Protein AF-A0A511KJ85-F1 (afdb_monomer_lite)

Organism: Rhodotorula toruloides (NCBI:txid5286)

Structure (mmCIF, N/CA/C/O backbone):
data_AF-A0A511KJ85-F1
#
_entry.id   AF-A0A511KJ85-F1
#
loop_
_atom_site.group_PDB
_atom_site.id
_atom_site.type_symbol
_atom_site.label_atom_id
_atom_site.label_alt_id
_atom_site.label_comp_id
_atom_site.label_asym_id
_atom_site.label_entity_id
_atom_site.label_seq_id
_atom_site.pdbx_PDB_ins_code
_atom_site.Cartn_x
_atom_site.Cartn_y
_atom_site.Cartn_z
_atom_site.occupancy
_atom_site.B_iso_or_equiv
_atom_site.auth_seq_id
_atom_site.auth_comp_id
_atom_site.auth_asym_id
_atom_site.auth_atom_id
_atom_site.pdbx_PDB_model_num
ATOM 1 N N . MET A 1 1 ? -7.908 -14.952 -10.596 1.00 89.38 1 MET A N 1
ATOM 2 C CA . MET A 1 1 ? -6.860 -15.068 -9.557 1.00 89.38 1 MET A CA 1
ATOM 3 C C . MET A 1 1 ? -7.484 -14.773 -8.193 1.00 89.38 1 MET A C 1
ATOM 5 O O . MET A 1 1 ? -8.346 -13.903 -8.107 1.00 89.38 1 MET A O 1
ATOM 9 N N . LEU A 1 2 ? -7.120 -15.524 -7.155 1.00 91.94 2 LEU A N 1
ATOM 10 C CA . LEU A 1 2 ? -7.634 -15.408 -5.786 1.00 91.94 2 LEU A CA 1
ATOM 11 C C . LEU A 1 2 ? -6.711 -14.554 -4.901 1.00 91.94 2 LEU A C 1
ATOM 13 O O . LEU A 1 2 ? -5.555 -14.308 -5.234 1.00 91.94 2 LEU A O 1
ATOM 17 N N . ALA A 1 3 ? -7.211 -14.110 -3.746 1.00 88.62 3 ALA A N 1
ATOM 18 C CA . ALA A 1 3 ? -6.396 -13.383 -2.773 1.00 88.62 3 ALA A CA 1
ATOM 19 C C . ALA A 1 3 ? -5.310 -14.296 -2.167 1.00 88.62 3 ALA A C 1
ATOM 21 O O . ALA A 1 3 ? -5.608 -15.386 -1.685 1.00 88.62 3 ALA A O 1
ATOM 22 N N . GLY A 1 4 ? -4.059 -13.828 -2.156 1.00 88.50 4 GLY A N 1
ATOM 23 C CA . GLY A 1 4 ? -2.873 -14.576 -1.720 1.00 88.50 4 GLY A CA 1
ATOM 24 C C . GLY A 1 4 ? -2.059 -15.209 -2.858 1.00 88.50 4 GLY A C 1
ATOM 25 O O . GLY A 1 4 ? -0.872 -15.499 -2.652 1.00 88.50 4 GLY A O 1
ATOM 26 N N . ASP A 1 5 ? -2.656 -15.363 -4.047 1.00 94.12 5 ASP A N 1
ATOM 27 C CA . ASP A 1 5 ? -2.011 -15.934 -5.236 1.00 94.12 5 ASP A CA 1
ATOM 28 C C . ASP A 1 5 ? -0.748 -15.161 -5.636 1.00 94.12 5 ASP A C 1
ATOM 30 O O . ASP A 1 5 ? -0.616 -13.951 -5.420 1.00 94.12 5 ASP A O 1
ATOM 34 N N . LEU A 1 6 ? 0.191 -15.875 -6.255 1.00 92.12 6 LEU A N 1
ATOM 35 C CA . LEU A 1 6 ? 1.432 -15.314 -6.771 1.00 92.12 6 LEU A CA 1
ATOM 36 C C . LEU A 1 6 ? 1.187 -14.644 -8.131 1.00 92.12 6 LEU A C 1
ATOM 38 O O . LEU A 1 6 ? 0.737 -15.293 -9.068 1.00 92.12 6 LEU A O 1
ATOM 42 N N . VAL A 1 7 ? 1.503 -13.351 -8.236 1.00 91.19 7 VAL A N 1
ATOM 43 C CA . VAL A 1 7 ? 1.330 -12.559 -9.469 1.00 91.19 7 VAL A CA 1
ATOM 44 C C . VAL A 1 7 ? 2.623 -12.490 -10.275 1.00 91.19 7 VAL A C 1
ATOM 46 O O . VAL A 1 7 ? 2.602 -12.571 -11.498 1.00 91.19 7 VAL A O 1
ATOM 49 N N . LEU A 1 8 ? 3.749 -12.270 -9.594 1.00 88.88 8 LEU A N 1
ATOM 50 C CA . LEU A 1 8 ? 5.073 -12.151 -10.200 1.00 88.88 8 LEU A CA 1
ATOM 51 C C . LEU A 1 8 ? 6.145 -12.464 -9.157 1.00 88.88 8 LEU A C 1
ATOM 53 O O . LEU A 1 8 ? 6.024 -12.070 -7.995 1.00 88.88 8 LEU A O 1
ATOM 57 N N . VAL A 1 9 ? 7.223 -13.094 -9.611 1.00 88.38 9 VAL A N 1
ATOM 58 C CA . VAL A 1 9 ? 8.531 -13.060 -8.955 1.00 88.38 9 VAL A CA 1
ATOM 59 C C . VAL A 1 9 ? 9.511 -12.498 -9.976 1.00 88.38 9 VAL A C 1
ATOM 61 O O . VAL A 1 9 ? 9.614 -13.029 -11.078 1.00 88.38 9 VAL A O 1
ATOM 64 N N . GLU A 1 10 ? 10.197 -11.414 -9.633 1.00 86.44 10 GLU A N 1
ATOM 65 C CA . GLU A 1 10 ? 11.160 -10.745 -10.507 1.00 86.44 10 GLU A CA 1
ATOM 66 C C . GLU A 1 10 ? 12.458 -10.489 -9.742 1.00 86.44 10 GLU A C 1
ATOM 68 O O . GLU A 1 10 ? 12.454 -9.842 -8.696 1.00 86.44 10 GLU A O 1
ATOM 73 N N . LYS A 1 11 ? 13.581 -10.982 -10.266 1.00 82.69 11 LYS A N 1
ATOM 74 C CA . LYS A 1 11 ? 14.914 -10.581 -9.805 1.00 82.69 11 LYS A CA 1
ATOM 75 C C . LYS A 1 11 ? 15.248 -9.224 -10.426 1.00 82.69 11 LYS A C 1
ATOM 77 O O . LYS A 1 11 ? 15.005 -9.028 -11.614 1.00 82.69 11 LYS A O 1
ATOM 82 N N . ALA A 1 12 ? 15.807 -8.311 -9.641 1.00 84.75 12 ALA A N 1
ATOM 83 C CA . ALA A 1 12 ? 16.245 -7.013 -10.133 1.00 84.75 12 ALA A CA 1
ATOM 84 C C . ALA A 1 12 ? 17.249 -7.151 -11.291 1.00 84.75 12 ALA A C 1
ATOM 86 O O . ALA A 1 12 ? 18.123 -8.023 -11.272 1.00 84.75 12 ALA A O 1
ATOM 87 N N . LEU A 1 13 ? 17.181 -6.234 -12.259 1.00 82.69 13 LEU A N 1
ATOM 88 C CA . LEU A 1 13 ? 18.215 -6.090 -13.287 1.00 82.69 13 LEU A CA 1
ATOM 89 C C . LEU A 1 13 ? 19.555 -5.696 -12.638 1.00 82.69 13 LEU A C 1
ATOM 91 O O . LEU A 1 13 ? 20.599 -6.288 -12.934 1.00 82.69 13 LEU A O 1
ATOM 95 N N . ALA A 1 14 ? 19.477 -4.742 -11.705 1.00 83.06 14 ALA A N 1
ATOM 96 C CA . ALA A 1 14 ? 20.552 -4.285 -10.833 1.00 83.06 14 ALA A CA 1
ATOM 97 C C . ALA A 1 14 ? 19.993 -3.786 -9.485 1.00 83.06 14 ALA A C 1
ATOM 99 O O . ALA A 1 14 ? 18.852 -3.320 -9.409 1.00 83.06 14 ALA A O 1
ATOM 100 N N . VAL A 1 15 ? 20.820 -3.847 -8.440 1.00 79.38 15 VAL A N 1
ATOM 101 C CA . VAL A 1 15 ? 20.584 -3.271 -7.104 1.00 79.38 15 VAL A CA 1
ATOM 102 C C . VAL A 1 15 ? 21.824 -2.505 -6.654 1.00 79.38 15 VAL A C 1
ATOM 104 O O . VAL A 1 15 ? 22.933 -2.860 -7.046 1.00 79.38 15 VAL A O 1
ATOM 107 N N . ALA A 1 16 ? 21.644 -1.501 -5.797 1.00 75.88 16 ALA A N 1
ATOM 108 C CA . ALA A 1 16 ? 22.735 -1.005 -4.961 1.00 75.88 16 ALA A CA 1
ATOM 109 C C . ALA A 1 16 ? 23.042 -2.019 -3.839 1.00 75.88 16 ALA A C 1
ATOM 111 O O . ALA A 1 16 ? 22.150 -2.728 -3.355 1.00 75.88 16 ALA A O 1
ATOM 112 N N . THR A 1 17 ? 24.300 -2.093 -3.419 1.00 65.88 17 THR A N 1
ATOM 113 C CA . THR A 1 17 ? 24.857 -3.139 -2.555 1.00 65.88 17 THR A CA 1
ATOM 114 C C . THR A 1 17 ? 25.676 -2.523 -1.422 1.00 65.88 17 THR A C 1
ATOM 116 O O . THR A 1 17 ? 26.900 -2.567 -1.478 1.00 65.88 17 THR A O 1
ATOM 119 N N . ASN A 1 18 ? 24.985 -2.004 -0.393 1.00 59.28 18 ASN A N 1
ATOM 120 C CA . ASN A 1 18 ? 25.531 -1.282 0.772 1.00 59.28 18 ASN A CA 1
ATOM 121 C C . ASN A 1 18 ? 27.045 -1.430 0.990 1.00 59.28 18 ASN A C 1
ATOM 123 O O . ASN A 1 18 ? 27.486 -2.290 1.762 1.00 59.28 18 ASN A O 1
ATOM 127 N N . LEU A 1 19 ? 27.819 -0.515 0.415 1.00 51.94 19 LEU A N 1
ATOM 128 C CA . LEU A 1 19 ? 29.066 -0.113 1.046 1.00 51.94 19 LEU A CA 1
ATOM 129 C C . LEU A 1 19 ? 28.751 0.678 2.337 1.00 51.94 19 LEU A C 1
ATOM 131 O O . LEU A 1 19 ? 27.614 1.130 2.535 1.00 51.94 19 LEU A O 1
ATOM 135 N N . PRO A 1 20 ? 29.720 0.841 3.257 1.00 53.47 20 PRO A N 1
ATOM 136 C CA . PRO A 1 20 ? 29.604 1.814 4.338 1.00 53.47 20 PRO A CA 1
ATOM 137 C C . PRO A 1 20 ? 29.310 3.209 3.769 1.00 53.47 20 PRO A C 1
ATOM 139 O O . PRO A 1 20 ? 29.857 3.585 2.730 1.00 53.47 20 PRO A O 1
ATOM 142 N N . ALA A 1 21 ? 28.458 3.979 4.453 1.00 51.62 21 ALA A N 1
ATOM 143 C CA . ALA A 1 21 ? 27.965 5.268 3.956 1.00 51.62 21 ALA A CA 1
ATOM 144 C C . ALA A 1 21 ? 29.085 6.295 3.676 1.00 51.62 21 ALA A C 1
ATOM 146 O O . ALA A 1 21 ? 28.915 7.207 2.873 1.00 51.62 21 ALA A O 1
ATOM 147 N N . ASP A 1 22 ? 30.249 6.108 4.298 1.00 51.09 22 ASP A N 1
ATOM 148 C CA . ASP A 1 22 ? 31.387 7.026 4.274 1.00 51.09 22 ASP A CA 1
ATOM 149 C C . ASP A 1 22 ? 32.246 6.948 2.988 1.00 51.09 22 ASP A C 1
ATOM 151 O O . ASP A 1 22 ? 33.284 7.607 2.909 1.00 51.09 22 ASP A O 1
ATOM 155 N N . CYS A 1 23 ? 31.877 6.124 1.992 1.00 50.97 23 CYS A N 1
ATOM 156 C CA . CYS A 1 23 ? 32.792 5.725 0.906 1.00 50.97 23 CYS A CA 1
ATOM 157 C C . CYS A 1 23 ? 32.375 6.041 -0.548 1.00 50.97 23 CYS A C 1
ATOM 159 O O . CYS A 1 23 ? 33.180 5.781 -1.442 1.00 50.97 23 CYS A O 1
ATOM 161 N N . ALA A 1 24 ? 31.187 6.594 -0.834 1.00 52.88 24 ALA A N 1
ATOM 162 C CA . ALA A 1 24 ? 30.782 6.888 -2.222 1.00 52.88 24 ALA A CA 1
ATOM 163 C C . ALA A 1 24 ? 29.900 8.146 -2.374 1.00 52.88 24 ALA A C 1
ATOM 165 O O . ALA A 1 24 ? 28.695 8.116 -2.132 1.00 52.88 24 ALA A O 1
ATOM 166 N N . LEU A 1 25 ? 30.490 9.243 -2.861 1.00 57.59 25 LEU A N 1
ATOM 167 C CA . LEU A 1 25 ? 29.757 10.439 -3.294 1.00 57.59 25 LEU A CA 1
ATOM 168 C C . LEU A 1 25 ? 29.320 10.291 -4.760 1.00 57.59 25 LEU A C 1
ATOM 170 O O . LEU A 1 25 ? 30.133 9.955 -5.620 1.00 57.59 25 LEU A O 1
ATOM 174 N N . ALA A 1 26 ? 28.046 10.563 -5.055 1.00 56.97 26 ALA A N 1
ATOM 175 C CA . ALA A 1 26 ? 27.518 10.598 -6.419 1.00 56.97 26 ALA A CA 1
ATOM 176 C C . ALA A 1 26 ? 27.427 12.049 -6.918 1.00 56.97 26 ALA A C 1
ATOM 178 O O . ALA A 1 26 ? 26.919 12.897 -6.191 1.00 56.97 26 ALA A O 1
ATOM 179 N N . TYR A 1 27 ? 27.830 12.339 -8.157 1.00 59.56 27 TYR A N 1
ATOM 180 C CA . TYR A 1 27 ? 27.654 13.665 -8.769 1.00 59.56 27 TYR A CA 1
ATOM 181 C C . TYR A 1 27 ? 26.438 13.668 -9.705 1.00 59.56 27 TYR A C 1
ATOM 183 O O . TYR A 1 27 ? 26.433 12.972 -10.719 1.00 59.56 27 TYR A O 1
ATOM 191 N N . ASP A 1 28 ? 25.408 14.455 -9.385 1.00 55.03 28 ASP A N 1
ATOM 192 C CA . ASP A 1 28 ? 24.247 14.661 -10.257 1.00 55.03 28 ASP A CA 1
ATOM 193 C C . ASP A 1 28 ? 24.499 15.859 -11.182 1.00 55.03 28 ASP A C 1
ATOM 195 O O . ASP A 1 28 ? 24.209 17.014 -10.859 1.00 55.03 28 ASP A O 1
ATOM 199 N N . LEU A 1 29 ? 25.064 15.567 -12.356 1.00 58.00 29 LEU A N 1
ATOM 200 C CA . LEU A 1 29 ? 25.421 16.560 -13.375 1.00 58.00 29 LEU A CA 1
ATOM 201 C C . LEU A 1 29 ? 24.202 17.279 -13.991 1.00 58.00 29 LEU A C 1
ATOM 203 O O . LEU A 1 29 ? 24.379 18.197 -14.787 1.00 58.00 29 LEU A O 1
ATOM 207 N N . THR A 1 30 ? 22.968 16.877 -13.655 1.00 48.34 30 THR A N 1
ATOM 208 C CA . THR A 1 30 ? 21.739 17.535 -14.138 1.00 48.34 30 THR A CA 1
ATOM 209 C C . THR A 1 30 ? 21.204 18.601 -13.180 1.00 48.34 30 THR A C 1
ATOM 211 O O . THR A 1 30 ? 20.378 19.427 -13.579 1.00 48.34 30 THR A O 1
ATOM 214 N N . SER A 1 31 ? 21.672 18.594 -11.928 1.00 52.53 31 SER A N 1
ATOM 215 C CA . SER A 1 31 ? 21.307 19.556 -10.883 1.00 52.53 31 SER A CA 1
ATOM 216 C C . SER A 1 31 ? 22.494 20.280 -10.246 1.00 52.53 31 SER A C 1
ATOM 218 O O . SER A 1 31 ? 22.255 21.191 -9.459 1.00 52.53 31 SER A O 1
ATOM 220 N N . ASP A 1 32 ? 23.730 19.905 -10.593 1.00 61.50 32 ASP A N 1
ATOM 221 C CA . ASP A 1 32 ? 24.983 20.402 -10.000 1.00 61.50 32 ASP A CA 1
ATOM 222 C C . ASP A 1 32 ? 25.043 20.178 -8.475 1.00 61.50 32 ASP A C 1
ATOM 224 O O . ASP A 1 32 ? 25.344 21.061 -7.672 1.00 61.50 32 ASP A O 1
ATOM 228 N N . THR A 1 33 ? 24.677 18.962 -8.053 1.00 61.50 33 THR A N 1
ATOM 229 C CA . THR A 1 33 ? 24.606 18.569 -6.636 1.00 61.50 33 THR A CA 1
ATOM 230 C C . THR A 1 33 ? 25.246 17.212 -6.389 1.00 61.50 33 THR A C 1
ATOM 232 O O . THR A 1 33 ? 25.153 16.317 -7.229 1.00 61.50 33 THR A O 1
ATOM 235 N N . MET A 1 34 ? 25.804 17.007 -5.193 1.00 57.81 34 MET A N 1
ATOM 236 C CA . MET A 1 34 ? 26.179 15.666 -4.741 1.00 57.81 34 MET A CA 1
ATOM 237 C C . MET A 1 34 ? 24.976 14.933 -4.137 1.00 57.81 34 MET A C 1
ATOM 239 O O . MET A 1 34 ? 24.196 15.524 -3.390 1.00 57.81 34 MET A O 1
ATOM 243 N N . ALA A 1 35 ? 24.840 13.647 -4.451 1.00 57.34 35 ALA A N 1
ATOM 244 C CA . ALA A 1 35 ? 23.791 12.766 -3.955 1.00 57.34 35 ALA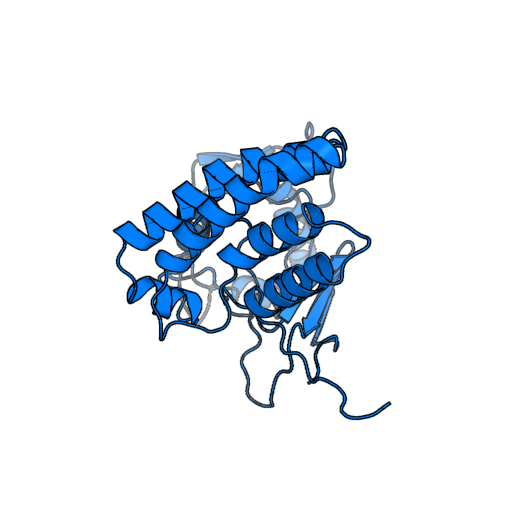 A CA 1
ATOM 245 C C . ALA A 1 35 ? 24.376 11.576 -3.176 1.00 57.34 35 ALA A C 1
ATOM 247 O O . ALA A 1 35 ? 25.513 11.154 -3.392 1.00 57.34 35 ALA A O 1
ATOM 248 N N . ASP A 1 36 ? 23.570 11.045 -2.260 1.00 51.91 36 ASP A N 1
ATOM 249 C CA . ASP A 1 36 ? 23.971 10.023 -1.294 1.00 51.91 36 ASP A CA 1
ATOM 250 C C . ASP A 1 36 ? 24.073 8.624 -1.939 1.00 51.91 36 ASP A C 1
ATOM 252 O O . ASP A 1 36 ? 23.087 8.124 -2.497 1.00 51.91 36 ASP A O 1
ATOM 256 N N . THR A 1 37 ? 25.278 8.037 -1.862 1.00 55.00 37 THR A N 1
ATOM 257 C CA . THR A 1 37 ? 25.677 6.623 -2.065 1.00 55.00 37 THR A CA 1
ATOM 258 C C . THR A 1 37 ? 24.790 5.791 -3.001 1.00 55.00 37 THR A C 1
ATOM 260 O O . THR A 1 37 ? 25.152 5.529 -4.151 1.00 55.00 37 THR A O 1
ATOM 263 N N . SER A 1 38 ? 23.608 5.414 -2.512 1.00 58.94 38 SER A N 1
ATOM 264 C CA . SER A 1 38 ? 22.529 4.651 -3.150 1.00 58.94 38 SER A CA 1
ATOM 265 C C . SER A 1 38 ? 22.288 4.888 -4.653 1.00 58.94 38 SER A C 1
ATOM 267 O O . SER A 1 38 ? 21.971 3.931 -5.361 1.00 58.94 38 SER A O 1
ATOM 269 N N . LYS A 1 39 ? 22.431 6.122 -5.171 1.00 63.69 39 LYS A N 1
ATOM 270 C CA . LYS A 1 39 ? 22.307 6.398 -6.619 1.00 63.69 39 LYS A CA 1
ATOM 271 C C . LYS A 1 39 ? 2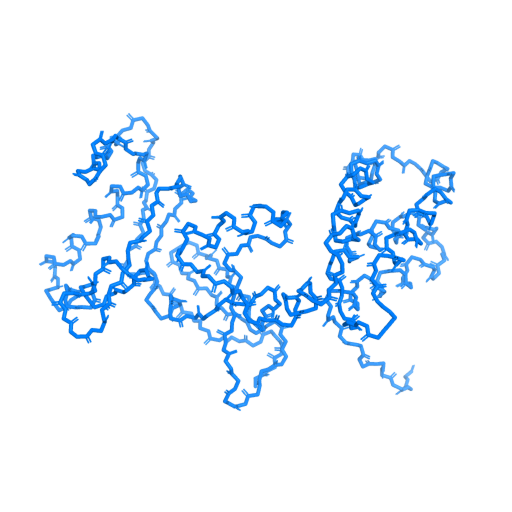3.478 5.822 -7.424 1.00 63.69 39 LYS A C 1
ATOM 273 O O . LYS A 1 39 ? 23.249 5.205 -8.462 1.00 63.69 39 LYS A O 1
ATOM 278 N N . SER A 1 40 ? 24.715 6.064 -6.977 1.00 66.50 40 SER A N 1
ATOM 279 C CA . SER A 1 40 ? 25.927 5.779 -7.760 1.00 66.50 40 SER A CA 1
ATOM 280 C C . SER A 1 40 ? 26.098 4.281 -7.978 1.00 66.50 40 SER A C 1
ATOM 282 O O . SER A 1 40 ? 26.243 3.844 -9.113 1.00 66.50 40 SER A O 1
ATOM 284 N N . GLU A 1 41 ? 25.956 3.485 -6.913 1.00 71.62 41 GLU A N 1
ATOM 285 C CA . GLU A 1 41 ? 26.071 2.023 -6.986 1.00 71.62 41 GLU A CA 1
ATOM 286 C C . GLU A 1 41 ? 25.092 1.413 -8.002 1.00 71.62 41 GLU A C 1
ATOM 288 O O . GLU A 1 41 ? 25.488 0.568 -8.804 1.00 71.62 41 GLU A O 1
ATOM 293 N N . LEU A 1 42 ? 23.831 1.870 -8.027 1.00 76.81 42 LEU A N 1
ATOM 294 C CA . LEU A 1 42 ? 22.839 1.376 -8.986 1.00 76.81 42 LEU A CA 1
ATOM 295 C C . LEU A 1 42 ? 23.184 1.781 -10.429 1.00 76.81 42 LEU A C 1
ATOM 297 O O . LEU A 1 42 ? 23.057 0.958 -11.333 1.00 76.81 42 LEU A O 1
ATOM 301 N N . ILE A 1 43 ? 23.644 3.017 -10.651 1.00 77.62 43 ILE A N 1
ATOM 302 C CA . ILE A 1 43 ? 24.086 3.487 -11.975 1.00 77.62 43 ILE A CA 1
ATOM 303 C C . ILE A 1 43 ? 25.307 2.684 -12.447 1.00 77.62 43 ILE A C 1
ATOM 305 O O . ILE A 1 43 ? 25.327 2.224 -13.586 1.00 77.62 43 ILE A O 1
ATOM 309 N N . THR A 1 44 ? 26.293 2.449 -11.576 1.00 77.12 44 THR A N 1
ATOM 310 C CA . THR A 1 44 ? 27.480 1.638 -11.880 1.00 77.12 44 THR A CA 1
ATOM 311 C C . THR A 1 44 ? 27.110 0.186 -12.177 1.00 77.12 44 THR A C 1
ATOM 313 O O . THR A 1 44 ? 27.587 -0.366 -13.165 1.00 77.12 44 THR A O 1
ATOM 316 N N . ALA A 1 45 ? 26.221 -0.427 -11.391 1.00 79.56 45 ALA A N 1
ATOM 317 C CA . ALA A 1 45 ? 25.758 -1.792 -11.629 1.00 79.56 45 ALA A CA 1
ATOM 318 C C . ALA A 1 45 ? 24.990 -1.930 -12.959 1.00 79.56 45 ALA A C 1
ATOM 320 O O . ALA A 1 45 ? 25.153 -2.928 -13.659 1.00 79.56 45 ALA A O 1
ATOM 321 N N . LEU A 1 46 ? 24.198 -0.922 -13.346 1.00 82.81 46 LEU A N 1
ATOM 322 C CA . LEU A 1 46 ? 23.553 -0.872 -14.664 1.00 82.81 46 LEU A CA 1
ATOM 323 C C . LEU A 1 46 ? 24.572 -0.666 -15.795 1.00 82.81 46 LEU A C 1
ATOM 325 O O . LEU A 1 46 ? 24.487 -1.352 -16.809 1.00 82.81 46 LEU A O 1
ATOM 329 N N . ALA A 1 47 ? 25.566 0.206 -15.613 1.00 80.81 47 ALA A N 1
ATOM 330 C CA . ALA A 1 47 ? 26.622 0.430 -16.599 1.00 80.81 47 ALA A CA 1
ATOM 331 C C . ALA A 1 47 ? 27.466 -0.834 -16.843 1.00 80.81 47 ALA A C 1
ATOM 333 O O . ALA A 1 47 ? 27.721 -1.175 -17.994 1.00 80.81 47 ALA A O 1
ATOM 334 N N . VAL A 1 48 ? 27.835 -1.572 -15.787 1.00 79.00 48 VAL A N 1
ATOM 335 C CA . VAL A 1 48 ? 28.506 -2.881 -15.908 1.00 79.00 48 VAL A CA 1
ATOM 336 C C . VAL A 1 48 ? 27.633 -3.861 -16.692 1.00 79.00 48 VAL A C 1
ATOM 338 O O . VAL A 1 48 ? 28.087 -4.400 -17.695 1.00 79.00 48 VAL A O 1
ATOM 341 N N . ARG A 1 49 ? 26.343 -3.990 -16.347 1.00 78.38 49 ARG A N 1
ATOM 342 C CA . ARG A 1 49 ? 25.397 -4.836 -17.098 1.00 78.38 49 ARG A CA 1
ATOM 343 C C . ARG A 1 49 ? 25.281 -4.476 -18.581 1.00 78.38 49 ARG A C 1
ATOM 345 O O . ARG A 1 49 ? 25.110 -5.377 -19.390 1.00 78.38 49 ARG A O 1
ATOM 352 N N . MET A 1 50 ? 25.368 -3.193 -18.934 1.00 79.12 50 MET A N 1
ATOM 353 C CA . MET A 1 50 ? 25.331 -2.715 -20.325 1.00 79.12 50 MET A CA 1
ATOM 354 C C . MET A 1 50 ? 26.652 -2.932 -21.080 1.00 79.12 50 MET A C 1
ATOM 356 O O . MET A 1 50 ? 26.640 -2.978 -22.309 1.00 79.12 50 MET A O 1
ATOM 360 N N . MET A 1 51 ? 27.781 -3.045 -20.370 1.00 78.88 51 MET A N 1
ATOM 361 C CA . MET A 1 51 ? 29.073 -3.435 -20.948 1.00 78.88 51 MET A CA 1
ATOM 362 C C . MET A 1 51 ? 29.171 -4.955 -21.140 1.00 78.88 51 MET A C 1
ATOM 364 O O . MET A 1 51 ? 29.706 -5.395 -22.154 1.00 78.88 51 MET A O 1
ATOM 368 N N . ASP A 1 52 ? 28.623 -5.738 -20.204 1.00 76.56 52 ASP A N 1
ATOM 369 C CA . ASP A 1 52 ? 28.542 -7.203 -20.291 1.00 76.56 52 ASP A CA 1
ATOM 370 C C . ASP A 1 52 ? 27.550 -7.666 -21.378 1.00 76.56 52 ASP A C 1
ATOM 372 O O . ASP A 1 52 ? 27.811 -8.632 -22.093 1.00 76.56 52 ASP A O 1
ATOM 376 N N . ASP A 1 53 ? 26.406 -6.981 -21.503 1.00 75.94 53 ASP A N 1
ATOM 377 C CA . ASP A 1 53 ? 25.350 -7.270 -22.477 1.00 75.94 53 ASP A CA 1
ATOM 378 C C . ASP A 1 53 ? 24.775 -5.969 -23.064 1.00 75.94 53 ASP A C 1
ATOM 380 O O . ASP A 1 53 ? 23.949 -5.273 -22.464 1.00 75.94 53 ASP A O 1
ATOM 384 N N . SER A 1 54 ? 25.181 -5.653 -24.294 1.00 74.38 54 SER A N 1
ATOM 385 C CA . SER A 1 54 ? 24.739 -4.451 -25.005 1.00 74.38 54 SER A CA 1
ATOM 386 C C . SER A 1 54 ? 23.257 -4.469 -25.402 1.00 74.38 54 SER A C 1
ATOM 388 O O . SER A 1 54 ? 22.697 -3.408 -25.686 1.00 74.38 54 SER A O 1
ATOM 390 N N . SER A 1 55 ? 22.572 -5.621 -25.367 1.00 73.06 55 SER A N 1
ATOM 391 C CA . SER A 1 55 ? 21.123 -5.675 -25.605 1.00 73.06 55 SER A CA 1
ATOM 392 C C . SER A 1 55 ? 20.339 -5.011 -24.464 1.00 73.06 55 SER A C 1
ATOM 394 O O . SER A 1 55 ? 19.352 -4.308 -24.715 1.00 73.06 55 SER A O 1
ATOM 396 N N . VAL A 1 56 ? 20.847 -5.113 -23.227 1.00 70.38 56 VAL A N 1
ATOM 397 C CA . VAL A 1 56 ? 20.282 -4.485 -22.020 1.00 70.38 56 VAL A CA 1
ATOM 398 C C . VAL A 1 56 ? 20.258 -2.959 -22.140 1.00 70.38 56 VAL A C 1
ATOM 400 O O . VAL A 1 56 ? 19.348 -2.321 -21.608 1.00 70.38 56 VAL A O 1
ATOM 403 N N . ALA A 1 57 ? 21.192 -2.359 -22.886 1.00 71.38 57 ALA A N 1
ATOM 404 C CA . ALA A 1 57 ? 21.200 -0.919 -23.129 1.00 71.38 57 ALA A CA 1
ATOM 405 C C . ALA A 1 57 ? 19.924 -0.448 -23.847 1.00 71.38 57 ALA A C 1
ATOM 407 O O . ALA A 1 57 ? 19.322 0.535 -23.424 1.00 71.38 57 ALA A O 1
ATOM 408 N N . SER A 1 58 ? 19.451 -1.179 -24.866 1.00 70.50 58 SER A N 1
ATOM 409 C CA . SER A 1 58 ? 18.212 -0.820 -25.578 1.00 70.50 58 SER A CA 1
ATOM 410 C C . SER A 1 58 ? 16.982 -0.875 -24.665 1.00 70.50 58 SER A C 1
ATOM 412 O O . SER A 1 58 ? 16.129 0.011 -24.705 1.00 70.50 58 SER A O 1
ATOM 414 N N . LEU A 1 59 ? 16.942 -1.866 -23.771 1.00 72.56 59 LEU A N 1
ATOM 415 C CA . LEU A 1 59 ? 15.884 -2.051 -22.785 1.00 72.56 59 LEU A CA 1
ATOM 416 C C . LEU A 1 59 ? 15.894 -0.938 -21.725 1.00 72.56 59 LEU A C 1
ATOM 418 O O . LEU A 1 59 ? 14.843 -0.369 -21.445 1.00 72.56 59 LEU A O 1
ATOM 422 N N . ILE A 1 60 ? 17.063 -0.553 -21.200 1.00 75.25 60 ILE A N 1
ATOM 423 C CA . ILE A 1 60 ? 17.200 0.584 -20.272 1.00 75.25 60 ILE A CA 1
ATOM 424 C C . ILE A 1 60 ? 16.827 1.907 -20.956 1.00 75.25 60 ILE A C 1
ATOM 426 O O . ILE A 1 60 ? 16.086 2.701 -20.378 1.00 75.25 60 ILE A O 1
ATOM 430 N N . TYR A 1 61 ? 17.276 2.138 -22.192 1.00 75.12 61 TYR A N 1
ATOM 431 C CA . TYR A 1 61 ? 16.945 3.346 -22.956 1.00 75.12 61 TYR A CA 1
ATOM 432 C C . TYR A 1 61 ? 15.480 3.403 -23.416 1.00 75.12 61 TYR A C 1
ATOM 434 O O . TYR A 1 61 ? 15.036 4.471 -23.826 1.00 75.12 61 TYR A O 1
ATOM 442 N N . SER A 1 62 ? 14.722 2.303 -23.323 1.00 70.81 62 SER A N 1
ATOM 443 C CA . SER A 1 62 ? 13.265 2.276 -23.538 1.00 70.81 62 SER A CA 1
ATOM 444 C C . SER A 1 62 ? 12.435 2.669 -22.303 1.00 70.81 62 SER A C 1
ATOM 446 O O . SER A 1 62 ? 11.217 2.818 -22.403 1.00 70.81 62 SER A O 1
ATOM 448 N N . LEU A 1 63 ? 13.063 2.867 -21.136 1.00 73.69 63 LEU A N 1
ATOM 449 C CA . LEU A 1 63 ? 12.349 3.197 -19.901 1.00 73.69 63 LEU A CA 1
ATOM 450 C C . LEU A 1 63 ? 11.878 4.660 -19.861 1.00 73.69 63 LEU A C 1
ATOM 452 O O . LEU A 1 63 ? 12.609 5.596 -20.175 1.00 73.69 63 LEU A O 1
ATOM 456 N N . HIS A 1 64 ? 10.641 4.843 -19.400 1.00 66.69 64 HIS A N 1
ATOM 457 C CA . HIS A 1 64 ? 9.916 6.112 -19.353 1.00 66.69 64 HIS A CA 1
ATOM 458 C C . HIS A 1 64 ? 9.668 6.558 -17.898 1.00 66.69 64 HIS A C 1
ATOM 460 O O . HIS A 1 64 ? 9.312 5.732 -17.056 1.00 66.69 64 HIS A O 1
ATOM 466 N N . GLY A 1 65 ? 9.818 7.851 -17.577 1.00 60.44 65 GLY A N 1
ATOM 467 C CA . GLY A 1 65 ? 9.806 8.365 -16.191 1.00 60.44 65 GLY A CA 1
ATOM 468 C C . GLY A 1 65 ? 8.717 9.407 -15.869 1.00 60.44 65 GLY A C 1
ATOM 469 O O . GLY A 1 65 ? 8.991 10.372 -15.150 1.00 60.44 65 GLY A O 1
ATOM 470 N N . GLY A 1 66 ? 7.504 9.243 -16.414 1.00 54.84 66 GLY A N 1
ATOM 471 C CA . GLY A 1 66 ? 6.486 10.317 -16.593 1.00 54.84 66 GLY A CA 1
ATOM 472 C C . GLY A 1 66 ? 6.783 11.193 -17.849 1.00 54.84 66 GLY A C 1
ATOM 473 O O . GLY A 1 66 ? 7.646 10.643 -18.502 1.00 54.84 66 GLY A O 1
ATOM 474 N N . PRO A 1 67 ? 6.178 12.432 -18.085 1.00 53.28 67 PRO A N 1
ATOM 475 C CA . PRO A 1 67 ? 6.156 13.517 -19.215 1.00 53.28 67 PRO A CA 1
ATOM 476 C C . PRO A 1 67 ? 7.166 14.675 -19.866 1.00 53.28 67 PRO A C 1
ATOM 478 O O . PRO A 1 67 ? 6.529 15.563 -20.428 1.00 53.28 67 PRO A O 1
ATOM 481 N N . ARG A 1 68 ? 8.475 15.160 -20.027 1.00 47.94 68 ARG A N 1
ATOM 482 C CA . ARG A 1 68 ? 10.018 15.291 -19.823 1.00 47.94 68 ARG A CA 1
ATOM 483 C C . ARG A 1 68 ? 11.171 14.373 -20.390 1.00 47.94 68 ARG A C 1
ATOM 485 O O . ARG A 1 68 ? 11.321 14.344 -21.598 1.00 47.94 68 ARG A O 1
ATOM 492 N N . TYR A 1 69 ? 12.059 13.724 -19.585 1.00 55.84 69 TYR A N 1
ATOM 493 C CA . TYR A 1 69 ? 13.090 12.756 -20.068 1.00 55.84 69 TYR A CA 1
ATOM 494 C C . TYR A 1 69 ? 12.423 11.642 -20.895 1.00 55.84 69 TYR A C 1
ATOM 496 O O . TYR A 1 69 ? 11.617 10.902 -20.333 1.00 55.84 69 TYR A O 1
ATOM 504 N N . PRO A 1 70 ? 12.675 11.522 -22.204 1.00 56.03 70 PRO A N 1
ATOM 505 C CA . PRO A 1 70 ? 12.108 10.444 -23.000 1.00 56.03 70 PRO A CA 1
ATOM 506 C C . PRO A 1 70 ? 12.973 9.188 -22.925 1.00 56.03 70 PRO A C 1
ATOM 508 O O . PRO A 1 70 ? 14.183 9.320 -22.719 1.00 56.03 70 PRO A O 1
ATOM 511 N N . PRO A 1 71 ? 12.412 7.993 -23.182 1.00 60.53 71 PRO A N 1
ATOM 512 C CA . PRO A 1 71 ? 13.229 6.936 -23.752 1.00 60.53 71 PRO A CA 1
ATOM 513 C C . PRO A 1 71 ? 13.882 7.423 -25.051 1.00 60.53 71 PRO A C 1
ATOM 515 O O . PRO A 1 71 ? 13.338 8.266 -25.763 1.00 60.53 71 PRO A O 1
ATOM 518 N N . SER A 1 72 ? 15.055 6.896 -25.388 1.00 49.19 72 SER A N 1
ATOM 519 C CA . SER A 1 72 ? 15.859 7.359 -26.534 1.00 49.19 72 SER A CA 1
ATOM 520 C C . SER A 1 72 ? 15.353 6.858 -27.902 1.00 49.19 72 SER A C 1
ATOM 522 O O . SER A 1 72 ? 16.105 6.843 -28.873 1.00 49.19 72 SER A O 1
ATOM 524 N N . GLY A 1 73 ? 14.083 6.456 -27.970 1.00 57.03 73 GLY A N 1
ATOM 525 C CA . GLY A 1 73 ? 13.337 6.010 -29.146 1.00 57.03 73 GLY A CA 1
ATOM 526 C C . GLY A 1 73 ? 11.832 6.221 -28.923 1.00 57.03 73 GLY A C 1
ATOM 527 O O . GLY A 1 73 ? 11.430 6.817 -27.922 1.00 57.03 73 GLY A O 1
ATOM 528 N N . ASP A 1 74 ? 10.985 5.751 -29.839 1.00 37.56 74 ASP A N 1
ATOM 529 C CA . ASP A 1 74 ? 9.548 6.066 -29.832 1.00 37.56 74 ASP A CA 1
ATOM 530 C C . ASP A 1 74 ? 8.771 5.475 -28.633 1.00 37.56 74 ASP A C 1
ATOM 532 O O . ASP A 1 74 ? 8.295 4.347 -28.706 1.00 37.56 74 ASP A O 1
ATOM 536 N N . PHE A 1 75 ? 8.624 6.259 -27.548 1.00 34.31 75 PHE A N 1
ATOM 537 C CA . PHE A 1 75 ? 7.364 6.559 -26.817 1.00 34.31 75 PHE A CA 1
ATOM 538 C C . PHE A 1 75 ? 7.632 7.554 -25.645 1.00 34.31 75 PHE A C 1
ATOM 540 O O . PHE A 1 75 ? 8.130 7.175 -24.591 1.00 34.31 75 PHE A O 1
ATOM 547 N N . ALA A 1 76 ? 7.368 8.859 -25.815 1.00 32.94 76 ALA A N 1
ATOM 548 C CA . ALA A 1 76 ? 8.235 9.910 -25.240 1.00 32.94 76 ALA A CA 1
ATOM 549 C C . ALA A 1 76 ? 7.836 10.658 -23.925 1.00 32.94 76 ALA A C 1
ATOM 551 O O . ALA A 1 76 ? 6.717 11.146 -23.786 1.00 32.94 76 ALA A O 1
ATOM 552 N N . SER A 1 77 ? 8.885 10.976 -23.132 1.00 33.34 77 SER A N 1
ATOM 553 C CA . SER A 1 77 ? 9.109 12.107 -22.170 1.00 33.34 77 SER A CA 1
ATOM 554 C C . SER A 1 77 ? 8.551 12.008 -20.719 1.00 33.34 77 SER A C 1
ATOM 556 O O . SER A 1 77 ? 7.392 11.670 -20.741 1.00 33.34 77 SER A O 1
ATOM 558 N N . THR A 1 78 ? 9.331 12.410 -19.627 1.00 30.92 78 THR A N 1
ATOM 559 C CA . THR A 1 78 ? 9.447 12.688 -18.071 1.00 30.92 78 THR A CA 1
ATOM 560 C C . THR A 1 78 ? 10.638 12.075 -17.298 1.00 30.92 78 THR A C 1
ATOM 562 O O . THR A 1 78 ? 10.920 10.891 -17.284 1.00 30.92 78 THR A O 1
ATOM 565 N N . ALA A 1 79 ? 11.338 13.007 -16.625 1.00 32.81 79 ALA A N 1
ATOM 566 C CA . ALA A 1 79 ? 12.140 12.932 -15.424 1.00 32.81 79 ALA A CA 1
ATOM 567 C C . ALA A 1 79 ? 11.353 12.833 -14.108 1.00 32.81 79 ALA A C 1
ATOM 569 O O . ALA A 1 79 ? 10.388 13.569 -13.883 1.00 32.81 79 ALA A O 1
ATOM 570 N N . MET A 1 80 ? 11.939 12.091 -13.172 1.00 33.03 80 MET A N 1
ATOM 571 C CA . MET A 1 80 ? 11.799 12.320 -11.733 1.00 33.03 80 MET A CA 1
ATOM 572 C C . MET A 1 80 ? 12.816 13.375 -11.247 1.00 33.03 80 MET A C 1
ATOM 574 O O . MET A 1 80 ? 13.746 13.739 -11.963 1.00 33.03 80 MET A O 1
ATOM 578 N N . ARG A 1 81 ? 12.664 13.849 -10.005 1.00 34.03 81 ARG A N 1
ATOM 579 C CA . ARG A 1 81 ? 13.704 14.577 -9.251 1.00 34.03 81 ARG A CA 1
ATOM 580 C C . ARG A 1 81 ? 13.906 13.944 -7.871 1.00 34.03 81 ARG A C 1
ATOM 582 O O . ARG A 1 81 ? 13.185 13.022 -7.497 1.00 34.03 81 ARG A O 1
ATOM 589 N N . ASP A 1 82 ? 14.914 14.440 -7.163 1.00 35.06 82 ASP A N 1
ATOM 590 C CA . ASP A 1 82 ? 15.591 13.753 -6.067 1.00 35.06 82 ASP A CA 1
ATOM 591 C C . ASP A 1 82 ? 14.744 13.316 -4.860 1.00 35.06 82 ASP A C 1
ATOM 593 O O . ASP A 1 82 ? 13.750 13.944 -4.478 1.00 35.06 82 ASP A O 1
ATOM 597 N N . ARG A 1 83 ? 15.220 12.242 -4.224 1.00 40.84 83 ARG A N 1
ATOM 598 C CA . ARG A 1 83 ? 14.805 11.729 -2.916 1.00 40.84 83 ARG A CA 1
ATOM 599 C C . ARG A 1 83 ? 15.872 10.727 -2.434 1.00 40.84 83 ARG A C 1
ATOM 601 O O . ARG A 1 83 ? 16.229 9.851 -3.221 1.00 40.84 83 ARG A O 1
ATOM 608 N N . PRO A 1 84 ? 16.299 10.754 -1.153 1.00 39.34 84 PRO A N 1
ATOM 609 C CA . PRO A 1 84 ? 17.103 9.672 -0.585 1.00 39.34 84 PRO A CA 1
ATOM 610 C C . PRO A 1 84 ? 16.353 8.344 -0.727 1.00 39.34 84 PRO A C 1
ATOM 612 O O . PRO A 1 84 ? 15.197 8.210 -0.307 1.00 39.34 84 PRO A O 1
ATOM 615 N N . LEU A 1 85 ? 16.992 7.384 -1.385 1.00 42.09 85 LEU A N 1
ATOM 616 C CA . LEU A 1 85 ? 16.390 6.097 -1.705 1.00 42.09 85 LEU A CA 1
ATOM 617 C C . LEU A 1 85 ? 16.235 5.254 -0.426 1.00 42.09 85 LEU A C 1
ATOM 619 O O . LEU A 1 85 ? 16.832 5.537 0.613 1.00 42.09 85 LEU A O 1
ATOM 623 N N . LEU A 1 86 ? 15.420 4.195 -0.483 1.00 48.88 86 LEU A N 1
ATOM 624 C CA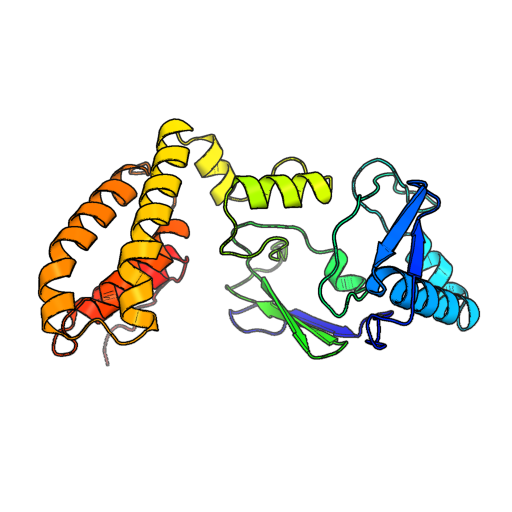 . LEU A 1 86 ? 15.498 3.150 0.547 1.00 48.88 86 LEU A CA 1
ATOM 625 C C . LEU A 1 86 ? 16.931 2.580 0.555 1.00 48.88 86 LEU A C 1
ATOM 627 O O . LEU A 1 86 ? 17.547 2.584 -0.507 1.00 48.88 86 LEU A O 1
ATOM 631 N N . PRO A 1 87 ? 17.454 2.025 1.670 1.00 51.56 87 PRO A N 1
ATOM 632 C CA . PRO A 1 87 ? 18.870 1.631 1.787 1.00 51.56 87 PRO A CA 1
ATOM 633 C C . PRO A 1 87 ? 19.413 0.656 0.726 1.00 51.56 87 PRO A C 1
ATOM 635 O O . PRO A 1 87 ? 20.618 0.441 0.672 1.00 51.56 87 PRO A O 1
ATOM 638 N N . ARG A 1 88 ? 18.532 0.052 -0.085 1.00 65.19 88 ARG A N 1
ATOM 639 C CA . ARG A 1 88 ? 18.833 -0.682 -1.321 1.00 65.19 88 ARG A CA 1
ATOM 640 C C . ARG A 1 88 ? 17.811 -0.312 -2.405 1.00 65.19 88 ARG A C 1
ATOM 642 O O . ARG A 1 88 ? 16.744 -0.933 -2.451 1.00 65.19 88 ARG A O 1
ATOM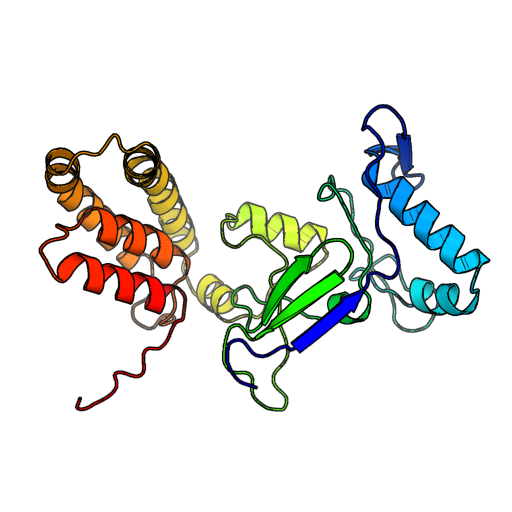 649 N N . PRO A 1 89 ? 18.063 0.690 -3.264 1.00 73.62 89 PRO A N 1
ATOM 650 C CA . PRO A 1 89 ? 17.338 0.809 -4.522 1.00 73.62 89 PRO A CA 1
ATOM 651 C C . PRO A 1 89 ? 17.674 -0.355 -5.464 1.00 73.62 89 PRO A C 1
ATOM 653 O O . PRO A 1 89 ? 18.755 -0.942 -5.405 1.00 73.62 89 PRO A O 1
ATOM 656 N N . GLY A 1 90 ? 16.748 -0.655 -6.371 1.00 79.81 90 GLY A N 1
ATOM 657 C CA . GLY A 1 90 ? 16.933 -1.642 -7.427 1.00 79.81 90 GLY A CA 1
ATOM 658 C C . GLY A 1 90 ? 15.972 -1.401 -8.580 1.00 79.81 90 GLY A C 1
ATOM 659 O O . GLY A 1 90 ? 14.879 -0.865 -8.373 1.00 79.81 90 GLY A O 1
ATOM 660 N N . LEU A 1 91 ? 16.387 -1.784 -9.785 1.00 84.88 91 LEU A N 1
ATOM 661 C CA . LEU A 1 91 ? 15.585 -1.656 -10.996 1.00 84.88 91 LEU A CA 1
ATOM 662 C C . LEU A 1 91 ? 14.890 -2.985 -11.314 1.00 84.88 91 LEU A C 1
ATOM 664 O O . LEU A 1 91 ? 15.543 -3.991 -11.587 1.00 84.88 91 LEU A O 1
ATOM 668 N N . PHE A 1 92 ? 13.559 -2.960 -11.291 1.00 85.06 92 PHE A N 1
ATOM 669 C CA . PHE A 1 92 ? 12.671 -4.076 -11.618 1.00 85.06 92 PHE A CA 1
ATOM 670 C C . PHE A 1 92 ? 11.828 -3.642 -12.818 1.00 85.06 92 PHE A C 1
ATOM 672 O O . PHE A 1 92 ? 11.122 -2.635 -12.736 1.00 85.06 92 PHE A O 1
ATOM 679 N N . LEU A 1 93 ? 11.948 -4.331 -13.947 1.00 82.00 93 LEU A N 1
ATOM 680 C CA . LEU A 1 93 ? 11.397 -3.891 -15.227 1.00 82.00 93 LEU A CA 1
ATOM 681 C C . LEU A 1 93 ? 9.905 -4.217 -15.311 1.00 82.00 93 LEU A C 1
ATOM 683 O O . LEU A 1 93 ? 9.076 -3.316 -15.437 1.00 82.00 93 LEU A O 1
ATOM 687 N N . VAL A 1 94 ? 9.556 -5.496 -15.155 1.00 81.00 94 VAL A N 1
ATOM 688 C CA . VAL A 1 94 ? 8.180 -5.999 -15.275 1.00 81.00 94 VAL A CA 1
ATOM 689 C C . VAL A 1 94 ? 7.297 -5.397 -14.181 1.00 81.00 94 VAL A C 1
ATOM 691 O O . VAL A 1 94 ? 6.128 -5.083 -14.411 1.00 81.00 94 VAL A O 1
ATOM 694 N N . ALA A 1 95 ? 7.849 -5.178 -12.987 1.00 81.38 95 ALA A N 1
ATOM 695 C CA . ALA A 1 95 ? 7.130 -4.550 -11.893 1.00 81.38 95 ALA A CA 1
ATOM 696 C C . ALA A 1 95 ? 6.960 -3.031 -12.011 1.00 81.38 95 ALA A C 1
ATOM 698 O O . ALA A 1 95 ? 5.967 -2.523 -11.485 1.00 81.38 95 ALA A O 1
ATOM 699 N N . SER A 1 96 ? 7.844 -2.323 -12.723 1.00 81.25 96 SER A N 1
ATOM 700 C CA . SER A 1 96 ? 7.683 -0.881 -12.979 1.00 81.25 96 SER A CA 1
ATOM 701 C C . SER A 1 96 ? 6.537 -0.569 -13.947 1.00 81.25 96 SER A C 1
ATOM 703 O O . SER A 1 96 ? 6.012 0.541 -13.923 1.00 81.25 96 SER A O 1
ATOM 705 N N . MET A 1 97 ? 6.088 -1.549 -14.741 1.00 77.94 97 MET A N 1
ATOM 706 C CA . MET A 1 97 ? 4.938 -1.405 -15.649 1.00 77.94 97 MET A CA 1
ATOM 707 C C . MET A 1 97 ? 3.576 -1.322 -14.931 1.00 77.94 97 MET A C 1
ATOM 709 O O . MET A 1 97 ? 2.555 -1.117 -15.583 1.00 77.94 97 MET A O 1
ATOM 713 N N . ARG A 1 98 ? 3.511 -1.523 -13.605 1.00 78.81 98 ARG A N 1
ATOM 714 C CA . ARG A 1 98 ? 2.239 -1.546 -12.861 1.00 78.81 98 ARG A CA 1
ATOM 715 C C . ARG A 1 98 ? 1.771 -0.153 -12.458 1.00 78.81 98 ARG A C 1
ATOM 717 O O . ARG A 1 98 ? 2.510 0.610 -11.842 1.00 78.81 98 ARG A O 1
ATOM 724 N N . ASN A 1 99 ? 0.496 0.137 -12.697 1.00 83.50 99 ASN A N 1
ATOM 725 C CA . ASN A 1 99 ? -0.104 1.400 -12.286 1.00 83.50 99 ASN A CA 1
ATOM 726 C C . ASN A 1 99 ? -0.392 1.491 -10.774 1.00 83.50 99 ASN A C 1
ATOM 728 O O . ASN A 1 99 ? -0.343 0.523 -10.004 1.00 83.50 99 ASN A O 1
ATOM 732 N N . ARG A 1 100 ? -0.667 2.724 -10.335 1.00 84.44 100 ARG A N 1
ATOM 733 C CA . ARG A 1 100 ? -0.904 3.099 -8.935 1.00 84.44 100 ARG A CA 1
ATOM 734 C C . ARG A 1 100 ? -2.398 3.191 -8.633 1.00 84.44 100 ARG A C 1
ATOM 736 O O . ARG A 1 100 ? -3.077 4.097 -9.110 1.00 84.44 100 ARG A O 1
ATOM 743 N N . SER A 1 101 ? -2.847 2.390 -7.669 1.00 84.62 101 SER A N 1
ATOM 744 C CA . SER A 1 101 ? -4.084 2.644 -6.919 1.00 84.62 101 SER A CA 1
ATOM 745 C C . SER A 1 101 ? -3.784 2.950 -5.448 1.00 84.62 101 SER A C 1
ATOM 747 O O . SER A 1 101 ? -2.880 2.361 -4.847 1.00 84.62 101 SER A O 1
ATOM 749 N N . CYS A 1 102 ? -4.552 3.860 -4.839 1.00 79.62 102 CYS A N 1
ATOM 750 C CA . CYS A 1 102 ? -4.556 4.051 -3.382 1.00 79.62 102 CYS A CA 1
ATOM 751 C C . CYS A 1 102 ? -5.283 2.909 -2.650 1.00 79.62 102 CYS A C 1
ATOM 753 O O . CYS A 1 102 ? -5.059 2.717 -1.459 1.00 79.62 102 CYS A O 1
ATOM 755 N N . HIS A 1 103 ? -6.089 2.117 -3.366 1.00 81.12 103 HIS A N 1
ATOM 756 C CA . HIS A 1 103 ? -6.591 0.818 -2.921 1.00 81.12 103 HIS A CA 1
ATOM 757 C C . HIS A 1 103 ? -6.119 -0.265 -3.910 1.00 81.12 103 HIS A C 1
ATOM 759 O O . HIS A 1 103 ? -6.830 -0.565 -4.871 1.00 81.12 103 HIS A O 1
ATOM 765 N N . PRO A 1 104 ? -4.890 -0.786 -3.766 1.00 87.81 104 PRO A N 1
ATOM 766 C CA . PRO A 1 104 ? -4.331 -1.745 -4.712 1.00 87.81 104 PRO A CA 1
ATOM 767 C C . PRO A 1 104 ? -4.957 -3.137 -4.554 1.00 87.81 104 PRO A C 1
ATOM 769 O O . PRO A 1 104 ? -5.238 -3.582 -3.435 1.00 87.81 104 PRO A O 1
ATOM 772 N N . ASN A 1 105 ? -5.125 -3.834 -5.678 1.00 90.56 105 ASN A N 1
ATOM 773 C CA . ASN A 1 105 ? -5.516 -5.245 -5.734 1.00 90.56 105 ASN A CA 1
ATOM 774 C C . ASN A 1 105 ? -4.306 -6.193 -5.625 1.00 90.56 105 ASN A C 1
ATOM 776 O O . ASN A 1 105 ? -4.501 -7.372 -5.342 1.00 90.56 105 ASN A O 1
ATOM 780 N N . ALA A 1 106 ? -3.068 -5.691 -5.737 1.00 91.62 106 ALA A N 1
ATOM 781 C CA . ALA A 1 106 ? -1.841 -6.446 -5.482 1.00 91.62 106 ALA A CA 1
ATOM 782 C C . ALA A 1 106 ? -0.925 -5.794 -4.423 1.00 91.62 106 ALA A C 1
ATOM 784 O O . ALA A 1 106 ? -0.819 -4.572 -4.301 1.00 91.62 106 ALA A O 1
ATOM 785 N N . LEU A 1 107 ? -0.230 -6.633 -3.654 1.00 89.38 107 LEU A N 1
ATOM 786 C CA . LEU A 1 107 ? 0.816 -6.258 -2.705 1.00 89.38 107 LEU A CA 1
ATOM 787 C C . LEU A 1 107 ? 2.190 -6.587 -3.297 1.00 89.38 107 LEU A C 1
ATOM 789 O O . LEU A 1 107 ? 2.389 -7.669 -3.842 1.00 89.38 107 LEU A O 1
ATOM 793 N N . CYS A 1 108 ? 3.140 -5.669 -3.135 1.00 87.00 108 CYS A N 1
ATOM 794 C CA . CYS A 1 108 ? 4.542 -5.840 -3.501 1.00 87.00 108 CYS A CA 1
ATOM 795 C C . CYS A 1 108 ? 5.402 -5.957 -2.231 1.00 87.00 108 CYS A C 1
ATOM 797 O O . CYS A 1 108 ? 5.188 -5.202 -1.279 1.00 87.00 108 CYS A O 1
ATOM 799 N N . MET A 1 109 ? 6.358 -6.888 -2.214 1.00 85.50 109 MET A N 1
ATOM 800 C CA . MET A 1 109 ? 7.363 -7.048 -1.159 1.00 85.50 109 MET A CA 1
ATOM 801 C C . MET A 1 109 ? 8.720 -7.428 -1.765 1.00 85.50 109 MET A C 1
ATOM 803 O O . MET A 1 109 ? 8.769 -8.194 -2.724 1.00 85.50 109 MET A O 1
ATOM 807 N N . ASN A 1 110 ? 9.817 -6.939 -1.185 1.00 80.81 110 ASN A N 1
ATOM 808 C CA . ASN A 1 110 ? 11.172 -7.256 -1.643 1.00 80.81 110 ASN A CA 1
ATOM 809 C C . ASN A 1 110 ? 11.853 -8.205 -0.649 1.00 80.81 110 ASN A C 1
ATOM 811 O O . ASN A 1 110 ? 11.836 -7.965 0.558 1.00 80.81 110 ASN A O 1
ATOM 815 N N . VAL A 1 111 ? 12.477 -9.259 -1.168 1.00 80.50 111 VAL A N 1
ATOM 816 C CA . VAL A 1 111 ? 13.264 -10.251 -0.431 1.00 80.50 111 VAL A CA 1
ATOM 817 C C . VAL A 1 111 ? 14.666 -10.250 -1.037 1.00 80.50 111 VAL A C 1
ATOM 819 O O . VAL A 1 111 ? 14.917 -10.881 -2.060 1.00 80.50 111 VAL A O 1
ATOM 822 N N . GLY A 1 112 ? 15.572 -9.473 -0.441 1.00 80.44 112 GLY A N 1
ATOM 823 C CA . GLY A 1 112 ? 16.884 -9.209 -1.037 1.00 80.44 112 GLY A CA 1
ATOM 824 C C . GLY A 1 112 ? 16.753 -8.427 -2.347 1.00 80.44 112 GLY A C 1
ATOM 825 O O . GLY A 1 112 ? 16.180 -7.339 -2.362 1.00 80.44 112 GLY A O 1
ATOM 826 N N . ASP A 1 113 ? 17.277 -8.992 -3.431 1.00 81.25 113 ASP A N 1
ATOM 827 C CA . ASP A 1 113 ? 17.205 -8.465 -4.797 1.00 81.25 113 ASP A CA 1
ATOM 828 C C . ASP A 1 113 ? 16.026 -9.031 -5.615 1.00 81.25 113 ASP A C 1
ATOM 830 O O . ASP A 1 113 ? 15.926 -8.777 -6.815 1.00 81.25 113 ASP A O 1
ATOM 834 N N . VAL A 1 114 ? 15.120 -9.786 -4.983 1.00 82.25 114 VAL A N 1
ATOM 835 C CA . VAL A 1 114 ? 13.923 -10.354 -5.617 1.00 82.25 114 VAL A CA 1
ATOM 836 C C . VAL A 1 114 ? 12.667 -9.630 -5.137 1.00 82.25 114 VAL A C 1
ATOM 838 O O . VAL A 1 114 ? 12.386 -9.556 -3.942 1.00 82.25 114 VAL A O 1
ATOM 841 N N . MET A 1 115 ? 11.873 -9.130 -6.077 1.00 84.50 115 MET A N 1
ATOM 842 C CA . MET A 1 115 ? 10.546 -8.578 -5.838 1.00 84.50 115 MET A CA 1
ATOM 843 C C . MET A 1 115 ? 9.489 -9.668 -6.019 1.00 84.50 115 MET A C 1
ATOM 845 O O . MET A 1 115 ? 9.424 -10.337 -7.050 1.00 84.50 115 MET A O 1
ATOM 849 N N . VAL A 1 116 ? 8.636 -9.829 -5.012 1.00 87.62 116 VAL A N 1
ATOM 850 C CA . VAL A 1 116 ? 7.501 -10.752 -5.010 1.00 87.62 116 VAL A CA 1
ATOM 851 C C . VAL A 1 116 ? 6.219 -9.932 -4.984 1.00 87.62 116 VAL A C 1
ATOM 853 O O . VAL A 1 116 ? 6.002 -9.114 -4.087 1.00 87.62 116 VAL A O 1
ATOM 856 N N . VAL A 1 117 ? 5.344 -10.165 -5.959 1.00 89.94 117 VAL A N 1
ATOM 857 C CA . VAL A 1 117 ? 4.024 -9.534 -6.036 1.00 89.94 117 VAL A CA 1
ATOM 858 C C . VAL A 1 117 ? 2.952 -10.600 -5.847 1.00 89.94 117 VAL A C 1
ATOM 860 O O . VAL A 1 117 ? 2.978 -11.645 -6.499 1.00 89.94 117 VAL A O 1
ATOM 863 N N . ARG A 1 118 ? 2.007 -10.335 -4.944 1.00 92.69 118 ARG A N 1
ATOM 864 C CA . ARG A 1 118 ? 0.884 -11.220 -4.607 1.00 92.69 118 ARG A CA 1
ATOM 865 C C . ARG A 1 118 ? -0.449 -10.499 -4.706 1.00 92.69 118 ARG A C 1
ATOM 867 O O . ARG A 1 118 ? -0.530 -9.303 -4.431 1.00 92.69 118 ARG A O 1
ATOM 874 N N . ALA A 1 119 ? -1.497 -11.229 -5.057 1.00 92.12 119 ALA A N 1
ATOM 875 C CA . ALA A 1 119 ? -2.853 -10.712 -5.056 1.00 92.12 119 ALA A CA 1
ATOM 876 C C . ALA A 1 119 ? -3.290 -10.396 -3.613 1.00 92.12 119 ALA A C 1
ATOM 878 O O . ALA A 1 119 ? -3.150 -11.217 -2.708 1.00 92.12 119 ALA A O 1
ATOM 879 N N . ARG A 1 120 ? -3.799 -9.184 -3.385 1.00 88.56 120 ARG A N 1
ATOM 880 C CA . ARG A 1 120 ? -4.365 -8.722 -2.105 1.00 88.56 120 ARG A CA 1
ATOM 881 C C . ARG A 1 120 ? -5.874 -8.979 -2.036 1.00 88.56 120 ARG A C 1
ATOM 883 O O . ARG A 1 120 ? -6.406 -9.201 -0.953 1.00 88.56 120 ARG A O 1
ATOM 890 N N . THR A 1 121 ? -6.544 -8.946 -3.181 1.00 87.88 121 THR A N 1
ATOM 891 C CA . THR A 1 121 ? -7.962 -9.285 -3.369 1.00 87.88 121 THR A CA 1
ATOM 892 C C . THR A 1 121 ? -8.076 -10.395 -4.415 1.00 87.88 121 THR A C 1
ATOM 894 O O . THR A 1 121 ? -7.067 -10.813 -4.979 1.00 87.88 121 THR A O 1
ATOM 897 N N . ALA A 1 122 ? -9.290 -10.858 -4.721 1.00 90.19 122 ALA A N 1
ATOM 898 C CA . ALA A 1 122 ? -9.504 -11.489 -6.021 1.00 90.19 122 ALA A CA 1
ATOM 899 C C . ALA A 1 122 ? -9.189 -10.482 -7.150 1.00 90.19 122 ALA A C 1
ATOM 901 O O . ALA A 1 122 ? -9.313 -9.268 -6.953 1.00 90.19 122 ALA A O 1
ATOM 902 N N . ILE A 1 123 ? -8.758 -11.001 -8.298 1.00 92.00 123 ILE A N 1
ATOM 903 C CA . ILE A 1 123 ? -8.474 -10.257 -9.532 1.00 92.00 123 ILE A CA 1
ATOM 904 C C . ILE A 1 123 ? -9.073 -11.078 -10.682 1.00 92.00 123 ILE A C 1
ATOM 906 O O . ILE A 1 123 ? -8.760 -12.272 -10.811 1.00 92.00 123 ILE A O 1
ATOM 910 N N . ALA A 1 124 ? -9.971 -10.477 -11.460 1.00 92.94 124 ALA A N 1
ATOM 911 C CA . ALA A 1 124 ? -10.611 -11.104 -12.612 1.00 92.94 124 ALA A CA 1
ATOM 912 C C . ALA A 1 124 ? -9.664 -11.169 -13.824 1.00 92.94 124 ALA A C 1
ATOM 914 O O . ALA A 1 124 ? -8.564 -10.615 -13.819 1.00 92.94 124 ALA A O 1
ATOM 915 N N . GLU A 1 125 ? -10.078 -11.869 -14.876 1.00 92.00 125 GLU A N 1
ATOM 916 C CA . GLU A 1 125 ? -9.384 -11.799 -16.161 1.00 92.00 125 GLU A CA 1
ATOM 917 C C . GLU A 1 125 ? -9.660 -10.436 -16.817 1.00 92.00 125 GLU A C 1
ATOM 919 O O . GLU A 1 125 ? -10.799 -9.974 -16.837 1.00 92.00 125 GLU A O 1
ATOM 924 N N . GLY A 1 126 ? -8.609 -9.765 -17.299 1.00 91.12 126 GLY A N 1
ATOM 925 C CA . GLY A 1 126 ? -8.685 -8.397 -17.828 1.00 91.12 126 GLY A CA 1
ATOM 926 C C . GLY A 1 126 ? -8.596 -7.269 -16.785 1.00 91.12 126 GLY A C 1
ATOM 927 O O . GLY A 1 126 ? -8.433 -6.117 -17.180 1.00 91.12 126 GLY A O 1
ATOM 928 N N . ASP A 1 127 ? -8.638 -7.563 -15.479 1.00 90.69 127 ASP A N 1
ATOM 929 C CA . ASP A 1 127 ? -8.430 -6.552 -14.428 1.00 90.69 127 ASP A CA 1
ATOM 930 C C . ASP A 1 127 ? -6.984 -6.016 -14.429 1.00 90.69 127 ASP A C 1
ATOM 932 O O . ASP A 1 127 ? -6.010 -6.774 -14.433 1.00 90.69 127 ASP A O 1
ATOM 936 N N . GLU A 1 128 ? -6.826 -4.694 -14.317 1.00 89.88 128 GLU A N 1
ATOM 937 C CA . GLU A 1 128 ? -5.510 -4.065 -14.170 1.00 89.88 128 GLU A CA 1
ATOM 938 C C . GLU A 1 128 ? -4.879 -4.369 -12.798 1.00 89.88 128 GLU A C 1
ATOM 940 O O . GLU A 1 128 ? -5.481 -4.160 -11.741 1.00 89.88 128 GLU A O 1
ATOM 945 N N . ILE A 1 129 ? -3.614 -4.801 -12.796 1.00 91.06 129 ILE A N 1
ATOM 946 C CA . ILE A 1 129 ? -2.865 -5.123 -11.575 1.00 91.06 129 ILE A CA 1
ATOM 947 C C . ILE A 1 129 ? -2.172 -3.863 -11.031 1.00 91.06 129 ILE A C 1
ATOM 949 O O . ILE A 1 129 ? -1.089 -3.480 -11.476 1.00 91.06 129 ILE A O 1
ATOM 953 N N . CYS A 1 130 ? -2.773 -3.255 -10.009 1.00 90.88 130 CYS A N 1
ATOM 954 C CA . CYS A 1 130 ? -2.304 -2.031 -9.361 1.00 90.88 130 CYS A CA 1
ATOM 955 C C . CYS A 1 130 ? -1.571 -2.293 -8.031 1.00 90.88 130 CYS A C 1
ATOM 957 O O . CYS A 1 130 ? -2.028 -3.089 -7.207 1.00 90.88 130 CYS A O 1
ATOM 959 N N . ILE A 1 131 ? -0.495 -1.536 -7.764 1.00 87.81 131 ILE A N 1
ATOM 960 C CA . ILE A 1 131 ? 0.318 -1.624 -6.528 1.00 87.81 131 ILE A CA 1
ATOM 961 C C . ILE A 1 131 ? 0.461 -0.277 -5.787 1.00 87.81 131 ILE A C 1
ATOM 963 O O . ILE A 1 131 ? 0.030 0.781 -6.258 1.00 87.81 131 ILE A O 1
ATOM 967 N N . SER A 1 132 ? 1.034 -0.302 -4.572 1.00 83.62 132 SER A N 1
ATOM 968 C CA . SER A 1 132 ? 1.128 0.881 -3.701 1.00 83.62 132 SER A CA 1
ATOM 969 C C . SER A 1 132 ? 2.437 1.669 -3.847 1.00 83.62 132 SER A C 1
ATOM 971 O O . SER A 1 132 ? 3.436 1.342 -3.216 1.00 83.62 132 SER A O 1
ATOM 973 N N . TYR A 1 133 ? 2.421 2.765 -4.612 1.00 80.06 133 TYR A N 1
ATOM 974 C CA . TYR A 1 133 ? 3.571 3.681 -4.759 1.00 80.06 133 TYR A CA 1
ATOM 975 C C . TYR A 1 133 ? 3.810 4.648 -3.584 1.00 80.06 133 TYR A C 1
ATOM 977 O O . TYR A 1 133 ? 4.851 5.312 -3.552 1.00 80.06 133 TYR A O 1
ATOM 985 N N . VAL A 1 134 ? 2.886 4.732 -2.620 1.00 74.50 134 VAL A N 1
ATOM 986 C CA . VAL A 1 134 ? 3.079 5.481 -1.362 1.00 74.50 134 VAL A CA 1
ATOM 987 C C . VAL A 1 134 ? 2.809 4.560 -0.158 1.00 74.50 134 VAL A C 1
ATOM 989 O O . VAL A 1 134 ? 1.981 3.648 -0.284 1.00 74.50 134 VAL A O 1
ATOM 992 N N . PRO A 1 135 ? 3.460 4.774 1.002 1.00 67.62 135 PRO A N 1
ATOM 993 C CA . PRO A 1 135 ? 3.132 4.067 2.241 1.00 67.62 135 PRO A CA 1
ATOM 994 C C . PRO A 1 135 ? 1.671 4.280 2.657 1.00 67.62 135 PRO A C 1
ATOM 996 O O . PRO A 1 135 ? 1.169 5.401 2.591 1.00 67.62 135 PRO A O 1
ATOM 999 N N . SER A 1 136 ? 0.998 3.234 3.138 1.00 61.28 136 SER A N 1
ATOM 1000 C CA . SER A 1 136 ? -0.420 3.274 3.543 1.00 61.28 136 SER A CA 1
ATOM 1001 C C . SER A 1 136 ? -0.727 4.197 4.732 1.00 61.28 136 SER A C 1
ATOM 1003 O O . SER A 1 136 ? -1.882 4.551 4.936 1.00 61.28 136 SER A O 1
ATOM 1005 N N . SER A 1 137 ? 0.293 4.604 5.491 1.00 58.88 137 SER A N 1
ATOM 1006 C CA . SER A 1 137 ? 0.223 5.568 6.598 1.00 58.88 137 SER A CA 1
ATOM 1007 C C . SER A 1 137 ? 0.554 7.016 6.196 1.00 58.88 137 SER A C 1
ATOM 1009 O O . SER A 1 137 ? 0.669 7.880 7.062 1.00 58.88 137 SER A O 1
ATOM 1011 N N . SER A 1 138 ? 0.740 7.301 4.902 1.00 63.12 138 SER A N 1
ATOM 1012 C CA . SER A 1 138 ? 1.063 8.652 4.419 1.00 63.12 138 SER A CA 1
ATOM 1013 C C . SER A 1 138 ? -0.117 9.607 4.595 1.00 63.12 138 SER A C 1
ATOM 1015 O O . SER A 1 138 ? -1.237 9.288 4.203 1.00 63.12 138 SER A O 1
ATOM 1017 N N . THR A 1 139 ? 0.139 10.826 5.077 1.00 62.44 139 THR A N 1
ATOM 1018 C CA . THR A 1 139 ? -0.852 11.913 4.992 1.00 62.44 139 THR A CA 1
ATOM 1019 C C . THR A 1 139 ? -1.141 12.266 3.529 1.00 62.44 139 THR A C 1
ATOM 1021 O O . THR A 1 139 ? -0.358 11.933 2.630 1.00 62.44 139 THR A O 1
ATOM 1024 N N . GLN A 1 140 ? -2.241 12.978 3.267 1.00 63.22 140 GLN A N 1
ATOM 1025 C CA . GLN A 1 140 ? -2.550 13.438 1.910 1.00 63.22 140 GLN A CA 1
ATOM 1026 C C . GLN A 1 140 ? -1.431 14.330 1.348 1.00 63.22 140 GLN A C 1
ATOM 1028 O O . GLN A 1 140 ? -0.970 14.082 0.243 1.00 63.22 140 GLN A O 1
ATOM 1033 N N . THR A 1 141 ? -0.880 15.260 2.135 1.00 60.69 141 THR A N 1
ATOM 1034 C CA . THR A 1 141 ? 0.256 16.104 1.718 1.00 60.69 141 THR A CA 1
ATOM 1035 C C . THR A 1 141 ? 1.499 15.286 1.351 1.00 60.69 141 THR A C 1
ATOM 1037 O O . THR A 1 141 ? 2.164 15.582 0.361 1.00 60.69 141 THR A O 1
ATOM 1040 N N . VAL A 1 142 ? 1.818 14.229 2.110 1.00 62.38 142 VAL A N 1
ATOM 1041 C CA . VAL A 1 142 ? 2.938 13.324 1.786 1.00 62.38 142 VAL A CA 1
ATOM 1042 C C . VAL A 1 142 ? 2.637 12.509 0.525 1.00 62.38 142 VAL A C 1
ATOM 1044 O O . VAL A 1 142 ? 3.514 12.357 -0.323 1.00 62.38 142 VAL A O 1
ATOM 1047 N N . THR A 1 143 ? 1.399 12.038 0.367 1.00 66.12 143 THR A N 1
ATOM 1048 C CA . THR A 1 143 ? 0.929 11.311 -0.822 1.00 66.12 143 THR A CA 1
ATOM 1049 C C . THR A 1 143 ? 1.028 12.178 -2.075 1.00 66.12 143 THR A C 1
ATOM 1051 O O . THR A 1 143 ? 1.678 11.778 -3.039 1.00 66.12 143 THR A O 1
ATOM 1054 N N . ASP A 1 144 ? 0.466 13.385 -2.042 1.00 65.50 144 ASP A N 1
ATOM 1055 C CA . ASP A 1 144 ? 0.479 14.340 -3.149 1.00 65.50 144 ASP A CA 1
ATOM 1056 C C . ASP A 1 144 ? 1.910 14.759 -3.503 1.00 65.50 144 ASP A C 1
ATOM 1058 O O . ASP A 1 144 ? 2.244 14.852 -4.682 1.00 65.50 144 ASP A O 1
ATOM 1062 N N . ASN A 1 145 ? 2.788 14.938 -2.510 1.00 61.56 145 ASN A N 1
ATOM 1063 C CA . ASN A 1 145 ? 4.205 15.210 -2.752 1.00 61.56 145 ASN A CA 1
ATOM 1064 C C . ASN A 1 145 ? 4.925 14.022 -3.416 1.00 61.56 145 ASN A C 1
ATOM 1066 O O . ASN A 1 145 ? 5.696 14.242 -4.347 1.00 61.56 145 ASN A O 1
ATOM 1070 N N . ILE A 1 146 ? 4.661 12.771 -3.011 1.00 64.88 146 ILE A N 1
ATOM 1071 C CA . ILE A 1 146 ? 5.232 11.583 -3.677 1.00 64.88 146 ILE A CA 1
ATOM 1072 C C . ILE A 1 146 ? 4.704 11.450 -5.113 1.00 64.88 146 ILE A C 1
ATOM 1074 O O . ILE A 1 146 ? 5.476 11.141 -6.019 1.00 64.88 146 ILE A O 1
ATOM 1078 N N . LEU A 1 147 ? 3.410 11.689 -5.345 1.00 67.38 147 LEU A N 1
ATOM 1079 C CA . LEU A 1 147 ? 2.813 11.605 -6.681 1.00 67.38 147 LEU A CA 1
ATOM 1080 C C . LEU A 1 147 ? 3.355 12.709 -7.604 1.00 67.38 147 LEU A C 1
ATOM 1082 O O . LEU A 1 147 ? 3.812 12.402 -8.703 1.00 67.38 147 LEU A O 1
ATOM 1086 N N . ARG A 1 148 ? 3.443 13.960 -7.125 1.00 64.00 148 ARG A N 1
ATOM 1087 C CA . ARG A 1 148 ? 4.094 15.077 -7.839 1.00 64.00 148 ARG A CA 1
ATOM 1088 C C . ARG A 1 148 ? 5.569 14.790 -8.150 1.00 64.00 148 ARG A C 1
ATOM 1090 O O . ARG A 1 148 ? 6.007 15.073 -9.260 1.00 64.00 148 ARG A O 1
ATOM 1097 N N . GLN A 1 149 ? 6.324 14.195 -7.220 1.00 58.53 149 GLN A N 1
ATOM 1098 C CA . GLN A 1 149 ? 7.727 13.791 -7.438 1.00 58.53 149 GLN A CA 1
ATOM 1099 C C . GLN A 1 149 ? 7.892 12.699 -8.510 1.00 58.53 149 GLN A C 1
ATOM 1101 O O . GLN A 1 149 ? 8.918 12.662 -9.185 1.00 58.53 149 GLN A O 1
ATOM 1106 N N . ARG A 1 150 ? 6.883 11.838 -8.688 1.00 62.53 150 ARG A N 1
ATOM 1107 C CA . ARG A 1 150 ? 6.811 10.813 -9.747 1.00 62.53 150 ARG A CA 1
ATOM 1108 C C . ARG A 1 150 ? 6.166 11.329 -11.048 1.00 62.53 150 ARG A C 1
ATOM 1110 O O . ARG A 1 150 ? 5.809 10.522 -11.897 1.00 62.53 150 ARG A O 1
ATOM 1117 N N . ALA A 1 151 ? 5.937 12.641 -11.168 1.00 61.84 151 ALA A N 1
ATOM 1118 C CA . ALA A 1 151 ? 5.181 13.283 -12.251 1.00 61.84 151 ALA A CA 1
ATOM 1119 C C . ALA A 1 151 ? 3.755 12.721 -12.481 1.00 61.84 151 ALA A C 1
ATOM 1121 O O . ALA A 1 151 ? 3.164 12.916 -13.541 1.00 61.84 151 ALA A O 1
ATOM 1122 N N . MET A 1 152 ? 3.167 12.062 -11.476 1.00 65.50 152 MET A N 1
ATOM 1123 C CA . MET A 1 152 ? 1.828 11.472 -11.542 1.00 65.50 152 MET A CA 1
ATOM 1124 C C . MET A 1 152 ? 0.772 12.493 -11.110 1.00 65.50 152 MET A C 1
ATOM 1126 O O . MET A 1 152 ? 0.618 12.787 -9.921 1.00 65.50 152 MET A O 1
ATOM 1130 N N . THR A 1 153 ? 0.011 13.026 -12.063 1.00 59.22 153 THR A N 1
ATOM 1131 C CA . THR A 1 153 ? -1.075 13.982 -11.804 1.00 59.22 153 THR A CA 1
ATOM 1132 C C . THR A 1 153 ? -2.433 13.285 -11.745 1.00 59.22 153 THR A C 1
ATOM 1134 O O . THR A 1 153 ? -2.978 12.908 -12.776 1.00 59.22 153 THR A O 1
ATOM 1137 N N . GLY A 1 154 ? -3.001 13.168 -10.540 1.00 64.94 154 GLY A N 1
ATOM 1138 C CA . GLY A 1 154 ? -4.340 12.612 -10.310 1.00 64.94 154 GLY A CA 1
ATOM 1139 C C . GLY A 1 154 ? -4.377 11.079 -10.315 1.00 64.94 154 GLY A C 1
ATOM 1140 O O . GLY A 1 154 ? -4.190 10.435 -11.339 1.00 64.94 154 GLY A O 1
ATOM 1141 N N . CYS A 1 155 ? -4.670 10.468 -9.165 1.00 74.38 155 CYS A N 1
ATOM 1142 C CA . CYS A 1 155 ? -4.955 9.033 -9.110 1.00 74.38 155 CYS A CA 1
ATOM 1143 C C . CYS A 1 155 ? -6.452 8.809 -9.368 1.00 74.38 155 CYS A C 1
ATOM 1145 O O . CYS A 1 155 ? -7.283 9.251 -8.582 1.00 74.38 155 CYS A O 1
ATOM 1147 N N . GLY A 1 156 ? -6.805 8.093 -10.438 1.00 75.31 156 GLY A N 1
ATOM 1148 C CA . GLY A 1 156 ? -8.204 7.830 -10.807 1.00 75.31 156 GLY A CA 1
ATOM 1149 C C . GLY A 1 156 ? -8.947 6.817 -9.922 1.00 75.31 156 GLY A C 1
ATOM 1150 O O . GLY A 1 156 ? -10.098 6.493 -10.216 1.00 75.31 156 GLY A O 1
ATOM 1151 N N . CYS A 1 157 ? -8.319 6.277 -8.870 1.00 79.56 157 CYS A N 1
ATOM 1152 C CA . CYS A 1 157 ? -8.896 5.212 -8.043 1.00 79.56 157 CYS A CA 1
ATOM 1153 C C . CYS A 1 157 ? -10.091 5.682 -7.190 1.00 79.56 157 CYS A C 1
ATOM 1155 O O . CYS A 1 157 ? -10.236 6.868 -6.893 1.00 79.56 157 CYS A O 1
ATOM 1157 N N . ALA A 1 158 ? -10.923 4.737 -6.738 1.00 81.00 158 ALA A N 1
ATOM 1158 C CA . ALA A 1 158 ? -12.171 5.033 -6.028 1.00 81.00 158 ALA A CA 1
ATOM 1159 C C . ALA A 1 158 ? -12.004 5.973 -4.813 1.00 81.00 158 ALA A C 1
ATOM 1161 O O . ALA A 1 158 ? -12.769 6.926 -4.710 1.00 81.00 158 ALA A O 1
ATOM 1162 N N . ILE A 1 159 ? -10.979 5.779 -3.964 1.00 80.12 159 ILE A N 1
ATOM 1163 C CA . ILE A 1 159 ? -10.698 6.668 -2.811 1.00 80.12 159 ILE A CA 1
ATOM 1164 C C . ILE A 1 159 ? -10.524 8.119 -3.267 1.00 80.12 159 ILE A C 1
ATOM 1166 O O . ILE A 1 159 ? -11.075 9.037 -2.671 1.00 80.12 159 ILE A O 1
ATOM 1170 N N . CYS A 1 160 ? -9.741 8.337 -4.323 1.00 77.31 160 CYS A N 1
ATOM 1171 C CA . CYS A 1 160 ? -9.427 9.677 -4.805 1.00 77.31 160 CYS A CA 1
ATOM 1172 C C . CYS A 1 160 ? -10.621 10.326 -5.516 1.00 77.31 160 CYS A C 1
ATOM 1174 O O . CYS A 1 160 ? -10.785 11.539 -5.417 1.00 77.31 160 CYS A O 1
ATOM 1176 N N . ARG A 1 161 ? -11.494 9.531 -6.154 1.00 80.81 161 ARG A N 1
ATOM 1177 C CA . ARG A 1 161 ? -12.782 10.012 -6.681 1.00 80.81 161 ARG A CA 1
ATOM 1178 C C . ARG A 1 161 ? -13.726 10.430 -5.548 1.00 80.81 161 ARG A C 1
ATOM 1180 O O . ARG A 1 161 ? -14.233 11.543 -5.573 1.00 80.81 161 ARG A O 1
ATOM 1187 N N . GLU A 1 162 ? -13.898 9.604 -4.513 1.00 79.12 162 GLU A N 1
ATOM 1188 C CA . GLU A 1 162 ? -14.693 9.969 -3.327 1.00 79.12 162 GLU A CA 1
ATOM 1189 C C . GLU A 1 162 ? -14.134 11.222 -2.632 1.00 79.12 162 GLU A C 1
ATOM 1191 O O . GLU A 1 162 ? -14.890 12.136 -2.307 1.00 79.12 162 GLU A O 1
ATOM 1196 N N . ALA A 1 163 ? -12.812 11.311 -2.460 1.00 74.75 163 ALA A N 1
ATOM 1197 C CA . ALA A 1 163 ? -12.162 12.478 -1.870 1.00 74.75 163 ALA A CA 1
ATOM 1198 C C . ALA A 1 163 ? -12.378 13.760 -2.695 1.00 74.75 163 ALA A C 1
ATOM 1200 O O . ALA A 1 163 ? -12.531 14.823 -2.105 1.00 74.75 163 ALA A O 1
ATOM 1201 N N . ALA A 1 164 ? -12.453 13.667 -4.028 1.00 76.12 164 ALA A N 1
ATOM 1202 C CA . ALA A 1 164 ? -12.777 14.797 -4.904 1.00 76.12 164 ALA A CA 1
ATOM 1203 C C . ALA A 1 164 ? -14.262 15.215 -4.851 1.00 76.12 164 ALA A C 1
ATOM 1205 O O . ALA A 1 164 ? -14.581 16.366 -5.138 1.00 76.12 164 ALA A O 1
ATOM 1206 N N . HIS A 1 165 ? -15.165 14.308 -4.462 1.00 74.56 165 HIS A N 1
ATOM 1207 C CA . HIS A 1 165 ? -16.581 14.608 -4.203 1.00 74.56 165 HIS A CA 1
ATOM 1208 C C . HIS A 1 165 ? -16.869 14.999 -2.740 1.00 74.56 165 HIS A C 1
ATOM 1210 O O . HIS A 1 165 ? -17.985 15.405 -2.420 1.00 74.56 165 HIS A O 1
ATOM 1216 N N . THR A 1 166 ? -15.885 14.884 -1.843 1.00 76.12 166 THR A N 1
ATOM 1217 C CA . THR A 1 166 ? -16.014 15.252 -0.427 1.00 76.12 166 THR A CA 1
ATOM 1218 C C . THR A 1 166 ? -15.555 16.695 -0.217 1.00 76.12 166 THR A C 1
ATOM 1220 O O . THR A 1 166 ? -14.527 17.107 -0.747 1.00 76.12 166 THR A O 1
ATOM 1223 N N . ASP A 1 167 ? -16.275 17.466 0.603 1.00 79.56 167 ASP A N 1
ATOM 1224 C CA . ASP A 1 167 ? -15.833 18.807 1.007 1.00 79.56 167 ASP A CA 1
ATOM 1225 C C . ASP A 1 167 ? -14.427 18.768 1.641 1.00 79.56 167 ASP A C 1
ATOM 1227 O O . ASP A 1 167 ? -14.173 18.051 2.614 1.00 79.56 167 ASP A O 1
ATOM 1231 N N . SER A 1 168 ? -13.522 19.595 1.108 1.00 76.62 168 SER A N 1
ATOM 1232 C CA . SER A 1 168 ? -12.121 19.689 1.536 1.00 76.62 168 SER A CA 1
ATOM 1233 C C . SER A 1 168 ? -11.977 20.018 3.029 1.00 76.62 168 SER A C 1
ATOM 1235 O O . SER A 1 168 ? -11.046 19.544 3.690 1.00 76.62 168 SER A O 1
ATOM 1237 N N . ASN A 1 169 ? -12.932 20.755 3.610 1.00 83.62 169 ASN A N 1
ATOM 1238 C CA . ASN A 1 169 ? -12.924 21.051 5.042 1.00 83.62 169 ASN A CA 1
ATOM 1239 C C . ASN A 1 169 ? -13.240 19.797 5.876 1.00 83.62 169 ASN A C 1
ATOM 1241 O O . ASN A 1 169 ? -12.575 19.577 6.891 1.00 83.62 169 ASN A O 1
ATOM 1245 N N . GLN A 1 170 ? -14.171 18.929 5.449 1.00 84.44 170 GLN A N 1
ATOM 1246 C CA . GLN A 1 170 ? -14.377 17.622 6.093 1.00 84.44 170 GLN A CA 1
ATOM 1247 C C . GLN A 1 170 ? -13.154 16.709 5.955 1.00 84.44 170 GLN A C 1
ATOM 1249 O O . GLN A 1 170 ? -12.766 16.094 6.948 1.00 84.44 170 GLN A O 1
ATOM 1254 N N . VAL A 1 171 ? -12.509 16.650 4.783 1.00 79.88 171 VAL A N 1
ATOM 1255 C CA . VAL A 1 171 ? -11.284 15.847 4.577 1.00 79.88 171 VAL A CA 1
ATOM 1256 C C . VAL A 1 171 ? -10.150 16.333 5.493 1.00 79.88 171 VAL A C 1
ATOM 1258 O O . VAL A 1 171 ? -9.534 15.540 6.206 1.00 79.88 171 VAL A O 1
ATOM 1261 N N . THR A 1 172 ? -9.931 17.647 5.567 1.00 83.06 172 THR A N 1
ATOM 1262 C CA . THR A 1 172 ? -8.927 18.264 6.453 1.00 83.06 172 THR A CA 1
ATOM 1263 C C . THR A 1 172 ? -9.227 17.984 7.932 1.00 83.06 172 THR A C 1
ATOM 1265 O O . THR A 1 172 ? -8.355 17.560 8.695 1.00 83.06 172 THR A O 1
ATOM 1268 N N . LYS A 1 173 ? -10.490 18.156 8.339 1.00 87.56 173 LYS A N 1
ATOM 1269 C CA . LYS A 1 173 ? -10.997 17.863 9.689 1.00 87.56 173 LYS A CA 1
ATOM 1270 C C . LYS A 1 173 ? -10.853 16.383 10.054 1.00 87.56 173 LYS A C 1
ATOM 1272 O O . LYS A 1 173 ? -10.500 16.087 11.194 1.00 87.56 173 LYS A O 1
ATOM 1277 N N . ARG A 1 174 ? -11.076 15.464 9.106 1.00 87.50 174 ARG A N 1
ATOM 1278 C CA . ARG A 1 174 ? -10.885 14.014 9.275 1.00 87.50 174 ARG A CA 1
ATOM 1279 C C . ARG A 1 174 ? -9.447 13.694 9.663 1.00 87.50 174 ARG A C 1
ATOM 1281 O O . ARG A 1 174 ? -9.229 13.046 10.684 1.00 87.50 174 ARG A O 1
ATOM 1288 N N . TYR A 1 175 ? -8.479 14.186 8.889 1.00 82.56 175 TYR A N 1
ATOM 1289 C CA . TYR A 1 175 ? -7.065 13.928 9.156 1.00 82.56 175 TYR A CA 1
ATOM 1290 C C . TYR A 1 175 ? -6.589 14.565 10.462 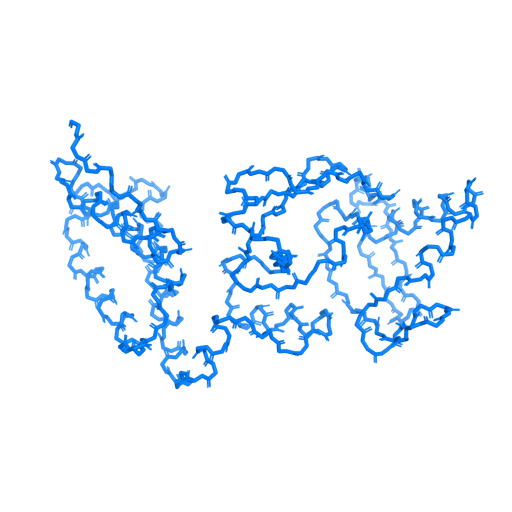1.00 82.56 175 TYR A C 1
ATOM 1292 O O . TYR A 1 175 ? -5.930 13.883 11.242 1.00 82.56 175 TYR A O 1
ATOM 1300 N N . LYS A 1 176 ? -7.005 15.802 10.768 1.00 86.50 176 LYS A N 1
ATOM 1301 C CA . LYS A 1 176 ? -6.685 16.437 12.057 1.00 86.50 176 LYS A CA 1
ATOM 1302 C C . LYS A 1 176 ? -7.225 15.641 13.254 1.00 86.50 176 LYS A C 1
ATOM 1304 O O . LYS A 1 176 ? -6.481 15.376 14.193 1.00 86.50 176 LYS A O 1
ATOM 1309 N N . LEU A 1 177 ? -8.491 15.211 13.206 1.00 88.81 177 LEU A N 1
ATOM 1310 C CA . LEU A 1 177 ? -9.095 14.394 14.268 1.00 88.81 177 LEU A CA 1
ATOM 1311 C C . LEU A 1 177 ? -8.378 13.051 14.455 1.00 88.81 177 LEU A C 1
ATOM 1313 O O . LEU A 1 177 ? -8.266 12.581 15.587 1.00 88.81 177 LEU A O 1
ATOM 1317 N N . LEU A 1 178 ? -7.921 12.424 13.367 1.00 85.50 178 LEU A N 1
ATOM 1318 C CA . LEU A 1 178 ? -7.189 11.160 13.420 1.00 85.50 178 LEU A CA 1
ATOM 1319 C C . LEU A 1 178 ? -5.782 11.338 13.999 1.00 85.50 178 LEU A C 1
ATOM 1321 O O . LEU A 1 178 ? -5.425 10.587 14.899 1.00 85.50 178 LEU A O 1
ATOM 1325 N N . ASP A 1 179 ? -5.015 12.332 13.553 1.00 84.06 179 ASP A N 1
ATOM 1326 C CA . ASP A 1 179 ? -3.627 12.561 13.987 1.00 84.06 179 ASP A CA 1
ATOM 1327 C C . ASP A 1 179 ? -3.523 12.897 15.492 1.00 84.06 179 ASP A C 1
ATOM 1329 O O . ASP A 1 179 ? -2.800 12.235 16.249 1.00 84.06 179 ASP A O 1
ATOM 1333 N N . GLU A 1 180 ? -4.367 13.829 15.961 1.00 84.69 180 GLU A N 1
ATOM 1334 C CA . GLU A 1 180 ? -4.516 14.178 17.384 1.00 84.69 180 GLU A CA 1
ATOM 1335 C C . GLU A 1 180 ? -4.901 12.961 18.247 1.00 84.69 180 GLU A C 1
ATOM 1337 O O . GLU A 1 180 ? -4.501 12.845 19.410 1.00 84.69 180 GLU A O 1
ATOM 1342 N N . SER A 1 181 ? -5.692 12.040 17.689 1.00 85.31 181 SER A N 1
ATOM 1343 C CA . SER A 1 181 ? -6.252 10.909 18.431 1.00 85.31 181 SER A CA 1
ATOM 1344 C C . SER A 1 181 ? -5.357 9.677 18.415 1.00 85.31 181 SER A C 1
ATOM 1346 O O . SER A 1 181 ? -5.199 9.044 19.457 1.00 85.31 181 SER A O 1
ATOM 1348 N N . MET A 1 182 ? -4.732 9.336 17.286 1.00 82.62 182 MET A N 1
ATOM 1349 C CA . MET A 1 182 ? -3.814 8.198 17.200 1.00 82.62 182 MET A CA 1
ATOM 1350 C C . MET A 1 182 ? -2.680 8.374 18.212 1.00 82.62 182 MET A C 1
ATOM 1352 O O . MET A 1 182 ? -2.512 7.525 19.083 1.00 82.62 182 MET A O 1
ATOM 1356 N N . THR A 1 183 ? -2.030 9.541 18.229 1.00 81.25 183 THR A N 1
ATOM 1357 C CA . THR A 1 183 ? -0.986 9.893 19.209 1.00 81.25 183 THR A CA 1
ATOM 1358 C C . THR A 1 183 ? -1.443 9.736 20.669 1.00 81.25 183 THR A C 1
ATOM 1360 O O . THR A 1 183 ? -0.649 9.359 21.535 1.00 81.25 183 THR A O 1
ATOM 1363 N N . LYS A 1 184 ? -2.727 9.982 20.959 1.00 85.94 184 LYS A N 1
ATOM 1364 C CA . LYS A 1 184 ? -3.312 9.875 22.304 1.00 85.94 184 LYS A CA 1
ATOM 1365 C C . LYS A 1 184 ? -3.692 8.444 22.708 1.00 85.94 184 LYS A C 1
ATOM 1367 O O . LYS A 1 184 ? -3.604 8.119 23.891 1.00 85.94 184 LYS A O 1
ATOM 1372 N N . PHE A 1 185 ? -4.137 7.610 21.766 1.00 86.50 185 PHE A N 1
ATOM 1373 C CA . PHE A 1 185 ? -4.708 6.288 22.057 1.00 86.50 185 PHE A CA 1
ATOM 1374 C C . PHE A 1 185 ? -3.809 5.102 21.648 1.00 86.50 185 PHE A C 1
ATOM 1376 O O . PHE A 1 185 ? -3.859 4.077 22.318 1.00 86.50 185 PHE A O 1
ATOM 1383 N N . SER A 1 186 ? -2.941 5.200 20.631 1.00 82.62 186 SER A N 1
ATOM 1384 C CA . SER A 1 186 ? -2.029 4.093 20.274 1.00 82.62 186 SER A CA 1
ATOM 1385 C C . SER A 1 186 ? -0.801 4.017 21.185 1.00 82.62 186 SER A C 1
ATOM 1387 O O . SER A 1 186 ? -0.419 2.931 21.617 1.00 82.62 186 SER A O 1
ATOM 1389 N N . ASN A 1 187 ? -0.200 5.160 21.533 1.00 81.38 187 ASN A N 1
ATOM 1390 C CA . ASN A 1 187 ? 1.027 5.210 22.337 1.00 81.38 187 ASN A CA 1
ATOM 1391 C C . ASN A 1 187 ? 0.911 4.507 23.715 1.00 81.38 187 ASN A C 1
ATOM 1393 O O . ASN A 1 187 ? 1.850 3.796 24.086 1.00 81.38 187 ASN A O 1
ATOM 1397 N N . PRO A 1 188 ? -0.202 4.625 24.474 1.00 79.31 188 PRO A N 1
ATOM 1398 C CA . PRO A 1 188 ? -0.379 3.894 25.735 1.00 79.31 188 PRO A CA 1
ATOM 1399 C C . PRO A 1 188 ? -0.545 2.373 25.570 1.00 79.31 188 PRO A C 1
ATOM 1401 O O . PRO A 1 188 ? -0.230 1.622 26.495 1.00 79.31 188 PRO A O 1
ATOM 1404 N N . LEU A 1 189 ? -1.033 1.913 24.411 1.00 80.50 189 LEU A N 1
ATOM 1405 C CA . LEU A 1 189 ? -1.135 0.489 24.075 1.00 80.50 189 LEU A CA 1
ATOM 1406 C C . LEU A 1 189 ? 0.240 -0.071 23.693 1.00 80.50 189 LEU A C 1
ATOM 1408 O O . LEU A 1 189 ? 0.694 -1.035 24.299 1.00 80.50 189 LEU A O 1
ATOM 1412 N N . GLN A 1 190 ? 0.940 0.592 22.765 1.00 77.31 190 GLN A N 1
ATOM 1413 C CA . GLN A 1 190 ? 2.264 0.185 22.273 1.00 77.31 190 GLN A CA 1
ATOM 1414 C C . GLN A 1 190 ? 3.328 0.120 23.377 1.00 77.31 190 GLN A C 1
ATOM 1416 O O . GLN A 1 190 ? 4.216 -0.725 23.330 1.00 77.31 190 GLN A O 1
ATOM 1421 N N . ARG A 1 191 ? 3.243 1.000 24.383 1.00 78.31 191 ARG A N 1
ATOM 1422 C CA . ARG A 1 191 ? 4.140 0.997 25.553 1.00 78.31 191 ARG A CA 1
ATOM 1423 C C . ARG A 1 191 ? 3.671 0.071 26.684 1.00 78.31 191 ARG A C 1
ATOM 1425 O O . ARG A 1 191 ? 4.294 0.061 27.741 1.00 78.31 191 ARG A O 1
ATOM 1432 N N . SER A 1 192 ? 2.557 -0.644 26.509 1.00 73.56 192 SER A N 1
ATOM 1433 C CA . SER A 1 192 ? 1.887 -1.464 27.534 1.00 73.56 192 SER A CA 1
ATOM 1434 C C . SER A 1 192 ? 1.530 -0.727 28.838 1.00 73.56 192 SER A C 1
ATOM 1436 O O . SER A 1 192 ? 1.206 -1.362 29.840 1.00 73.56 192 SER A O 1
ATOM 1438 N N . THR A 1 193 ? 1.530 0.611 28.846 1.00 68.31 193 THR A N 1
ATOM 1439 C CA . THR A 1 193 ? 1.239 1.425 30.040 1.00 68.31 193 THR A CA 1
ATOM 1440 C C . THR A 1 193 ? -0.260 1.581 30.308 1.00 68.31 193 THR A C 1
ATOM 1442 O O . THR A 1 193 ? -0.663 1.854 31.439 1.00 68.31 193 THR A O 1
ATOM 1445 N N . ALA A 1 194 ? -1.116 1.366 29.304 1.00 70.00 194 ALA A N 1
ATOM 1446 C CA . ALA A 1 194 ? -2.566 1.333 29.475 1.00 70.00 194 ALA A CA 1
ATOM 1447 C C . ALA A 1 194 ? -3.044 0.008 30.097 1.00 70.00 194 ALA A C 1
ATOM 1449 O O . ALA A 1 194 ? -3.489 -0.907 29.396 1.00 70.00 194 ALA A O 1
ATOM 1450 N N . GLY A 1 195 ? -3.009 -0.074 31.430 1.00 77.69 195 GLY A N 1
ATOM 1451 C CA . GLY A 1 195 ? -3.700 -1.121 32.191 1.00 77.69 195 GLY A CA 1
ATOM 1452 C C . GLY A 1 195 ? -5.226 -1.087 31.996 1.00 77.69 195 GLY A C 1
ATOM 1453 O O . GLY A 1 195 ? -5.795 -0.061 31.618 1.00 77.69 195 GLY A O 1
ATOM 1454 N N . GLN A 1 196 ? -5.911 -2.204 32.274 1.00 79.12 196 GLN A N 1
ATOM 1455 C CA . GLN A 1 196 ? -7.342 -2.396 31.961 1.00 79.12 196 GLN A CA 1
ATOM 1456 C C . GLN A 1 196 ? -8.260 -1.267 32.464 1.00 79.12 196 GLN A C 1
ATOM 1458 O O . GLN A 1 196 ? -9.147 -0.833 31.729 1.00 79.12 196 GLN A O 1
ATOM 1463 N N . LYS A 1 197 ? -8.027 -0.743 33.678 1.00 81.44 197 LYS A N 1
ATOM 1464 C CA . LYS A 1 197 ? -8.793 0.390 34.224 1.00 81.44 197 LYS A CA 1
ATOM 1465 C C . LYS A 1 197 ? -8.650 1.646 33.354 1.00 81.44 197 LYS A C 1
ATOM 1467 O O . LYS A 1 197 ? -9.653 2.184 32.904 1.00 81.44 197 LYS A O 1
ATOM 1472 N N . ALA A 1 198 ? -7.419 2.044 33.024 1.00 83.12 198 ALA A N 1
ATOM 1473 C CA . ALA A 1 198 ? -7.166 3.194 32.155 1.00 83.12 198 ALA A CA 1
ATOM 1474 C C . ALA A 1 198 ? -7.788 3.012 30.757 1.00 83.12 198 ALA A C 1
ATOM 1476 O O . ALA A 1 198 ? -8.332 3.966 30.203 1.00 83.12 198 ALA A O 1
ATOM 1477 N N . ARG A 1 199 ? -7.792 1.784 30.208 1.00 84.25 199 ARG A N 1
ATOM 1478 C CA . ARG A 1 199 ? -8.521 1.483 28.962 1.00 84.25 199 ARG A CA 1
ATOM 1479 C C . ARG A 1 199 ? -10.024 1.732 29.119 1.00 84.25 199 ARG A C 1
ATOM 1481 O O . ARG A 1 199 ? -10.603 2.474 28.328 1.00 84.25 199 ARG A O 1
ATOM 1488 N N . LYS A 1 200 ? -10.646 1.179 30.165 1.00 84.88 200 LYS A N 1
ATOM 1489 C CA . LYS A 1 200 ? -12.077 1.356 30.466 1.00 84.88 200 LYS A CA 1
ATOM 1490 C C . LYS A 1 200 ? -12.461 2.833 30.624 1.00 84.88 200 LYS A C 1
ATOM 1492 O O . LYS A 1 200 ? -13.469 3.250 30.058 1.00 84.88 200 LYS A O 1
ATOM 1497 N N . ASP A 1 201 ? -11.635 3.613 31.317 1.00 86.62 201 ASP A N 1
ATOM 1498 C CA . ASP A 1 201 ? -11.880 5.033 31.598 1.00 86.62 201 ASP A CA 1
ATOM 1499 C C . ASP A 1 201 ? -11.682 5.922 30.347 1.00 86.62 201 ASP A C 1
ATOM 1501 O O . ASP A 1 201 ? -12.419 6.885 30.132 1.00 86.62 201 ASP A O 1
ATOM 1505 N N . MET A 1 202 ? -10.729 5.583 29.467 1.00 87.94 202 MET A N 1
ATOM 1506 C CA . MET A 1 202 ? -10.475 6.309 28.211 1.00 87.94 202 MET A CA 1
ATOM 1507 C C . MET A 1 202 ? -11.437 5.939 27.069 1.00 87.94 202 MET A C 1
ATOM 1509 O O . MET A 1 202 ? -11.680 6.773 26.190 1.00 87.94 202 MET A O 1
ATOM 1513 N N . LYS A 1 203 ? -11.994 4.720 27.058 1.00 90.19 203 LYS A N 1
ATOM 1514 C CA . LYS A 1 203 ? -12.842 4.192 25.972 1.00 90.19 203 LYS A CA 1
ATOM 1515 C C . LYS A 1 203 ? -14.004 5.129 25.568 1.00 90.19 203 LYS A C 1
ATOM 1517 O O . LYS A 1 203 ? -14.146 5.372 24.369 1.00 90.19 203 LYS A O 1
ATOM 1522 N N . PRO A 1 204 ? -14.776 5.758 26.482 1.00 93.44 204 PRO A N 1
ATOM 1523 C CA . PRO A 1 204 ? -15.831 6.705 26.098 1.00 93.44 204 PRO A CA 1
ATOM 1524 C C . PRO A 1 204 ? -15.311 7.974 25.401 1.00 93.44 204 PRO A C 1
ATOM 1526 O O . PRO A 1 204 ? -16.050 8.623 24.660 1.00 93.44 204 PRO A O 1
ATOM 1529 N N . SER A 1 205 ? -14.043 8.353 25.613 1.00 92.94 205 SER A N 1
ATOM 1530 C CA . SER A 1 205 ? -13.411 9.441 24.855 1.00 92.94 205 SER A CA 1
ATOM 1531 C C . SER A 1 205 ? -13.047 9.006 23.436 1.00 92.94 205 SER A C 1
ATOM 1533 O O . SER A 1 205 ? -13.152 9.826 22.525 1.00 92.94 205 SER A O 1
ATOM 1535 N N . LEU A 1 206 ? -12.637 7.750 23.242 1.00 92.69 206 LEU A N 1
ATOM 1536 C CA . LEU A 1 206 ? -12.338 7.182 21.926 1.00 92.69 206 LEU A CA 1
ATOM 1537 C C . LEU A 1 206 ? -13.620 7.005 21.096 1.00 92.69 206 LEU A C 1
ATOM 1539 O O . LEU A 1 206 ? -13.662 7.423 19.943 1.00 92.69 206 LEU A O 1
ATOM 1543 N N . GLU A 1 207 ? -14.709 6.522 21.699 1.00 94.06 207 GLU A N 1
ATOM 1544 C CA . GLU A 1 207 ? -16.032 6.446 21.051 1.00 94.06 207 GLU A CA 1
ATOM 1545 C C . GLU A 1 207 ? -16.539 7.823 20.580 1.00 94.06 207 GLU A C 1
ATOM 1547 O O . GLU A 1 207 ? -17.094 7.948 19.486 1.00 94.06 207 GLU A O 1
ATOM 1552 N N . LYS A 1 208 ? -16.309 8.883 21.372 1.00 94.75 208 LYS A N 1
ATOM 1553 C CA . LYS A 1 208 ? -16.637 10.271 20.993 1.00 94.75 208 LYS A CA 1
ATOM 1554 C C . LYS A 1 208 ? -15.787 10.792 19.830 1.00 94.75 208 LYS A C 1
ATOM 1556 O O . LYS A 1 208 ? -16.298 11.573 19.032 1.00 94.75 208 LYS A O 1
ATOM 1561 N N . VAL A 1 209 ? -14.520 10.385 19.723 1.00 93.88 209 VAL A N 1
ATOM 1562 C CA . VAL A 1 209 ? -13.678 10.694 18.554 1.00 93.88 209 VAL A CA 1
ATOM 1563 C C . VAL A 1 209 ? -14.182 9.940 17.331 1.00 93.88 209 VAL A C 1
ATOM 1565 O O . VAL A 1 209 ? -14.420 10.566 16.304 1.00 93.88 209 VAL A O 1
ATOM 1568 N N . ILE A 1 210 ? -14.402 8.629 17.444 1.00 94.19 210 ILE A N 1
ATOM 1569 C CA . ILE A 1 210 ? -14.841 7.780 16.330 1.00 94.19 210 ILE A CA 1
ATOM 1570 C C . ILE A 1 210 ? -16.109 8.344 15.686 1.00 94.19 210 ILE A C 1
ATOM 1572 O O . ILE A 1 210 ? -16.105 8.581 14.483 1.00 94.19 210 ILE A O 1
ATOM 1576 N N . LYS A 1 211 ? -17.126 8.710 16.478 1.00 94.56 211 LYS A N 1
ATOM 1577 C CA . LYS A 1 211 ? -18.351 9.347 15.958 1.00 94.56 211 LYS A CA 1
ATOM 1578 C C . LYS A 1 211 ? -18.094 10.672 15.226 1.00 94.56 211 LYS A C 1
ATOM 1580 O O . LYS A 1 211 ? -18.768 10.962 14.242 1.00 94.56 211 LYS A O 1
ATOM 1585 N N . LYS A 1 212 ? -17.119 11.480 15.669 1.00 93.50 212 LYS A N 1
ATOM 1586 C CA . LYS A 1 212 ? -16.722 12.720 14.971 1.00 93.50 212 LYS A CA 1
ATOM 1587 C C . LYS A 1 212 ? -16.018 12.444 13.641 1.00 93.50 212 LYS A C 1
ATOM 1589 O O . LYS A 1 212 ? -16.214 13.217 12.712 1.00 93.50 212 LYS A O 1
ATOM 1594 N N . VAL A 1 213 ? -15.209 11.383 13.557 1.00 91.56 213 VAL A N 1
ATOM 1595 C CA . VAL A 1 213 ? -14.513 10.972 12.324 1.00 91.56 213 VAL A CA 1
ATOM 1596 C C . VAL A 1 213 ? -15.497 10.324 11.347 1.00 91.56 213 VAL A C 1
ATOM 1598 O O . VAL A 1 213 ? -15.522 10.698 10.179 1.00 91.56 213 VAL A O 1
ATOM 1601 N N . GLU A 1 214 ? -16.370 9.427 11.813 1.00 91.38 214 GLU A N 1
ATOM 1602 C CA . GLU A 1 214 ? -17.454 8.829 11.018 1.00 91.38 214 GLU A CA 1
ATOM 1603 C C . GLU A 1 214 ? -18.330 9.916 10.364 1.00 91.38 214 GLU A C 1
ATOM 1605 O O . GLU A 1 214 ? -18.593 9.848 9.166 1.00 91.38 214 GLU A O 1
ATOM 1610 N N . ALA A 1 215 ? -18.666 10.977 11.107 1.00 91.19 215 ALA A N 1
ATOM 1611 C CA . ALA A 1 215 ? -19.423 12.137 10.625 1.00 91.19 215 ALA A CA 1
ATOM 1612 C C . ALA A 1 215 ? -18.647 13.115 9.703 1.00 91.19 215 ALA A C 1
ATOM 1614 O O . ALA A 1 215 ? -19.157 14.194 9.406 1.00 91.19 215 ALA A O 1
ATOM 1615 N N . THR A 1 216 ? -17.423 12.787 9.265 1.00 88.94 216 THR A N 1
ATOM 1616 C CA . THR A 1 216 ? -16.727 13.515 8.173 1.00 88.94 216 THR A CA 1
ATOM 1617 C C . THR A 1 216 ? -16.906 12.869 6.799 1.00 88.94 216 THR A C 1
ATOM 1619 O O . THR A 1 216 ? -16.551 13.480 5.795 1.00 88.94 216 THR A O 1
ATOM 1622 N N . TYR A 1 217 ? -17.452 11.654 6.739 1.00 85.44 217 TYR A N 1
ATOM 1623 C CA . TYR A 1 217 ? -17.763 10.967 5.488 1.00 85.44 217 TYR A CA 1
ATOM 1624 C C . TYR A 1 217 ? -19.230 11.182 5.097 1.00 85.44 217 TYR A C 1
ATOM 1626 O O . TYR A 1 217 ? -20.098 11.365 5.953 1.00 85.44 217 TYR A O 1
ATOM 1634 N N . THR A 1 218 ? -19.521 11.075 3.803 1.00 78.94 218 THR A N 1
ATOM 1635 C CA . THR A 1 218 ? -20.889 10.978 3.283 1.00 78.94 218 THR A CA 1
ATOM 1636 C C . THR A 1 218 ? -21.573 9.680 3.743 1.00 78.94 218 THR A C 1
ATOM 1638 O O . THR A 1 218 ? -20.919 8.679 4.071 1.00 78.94 218 THR A O 1
ATOM 1641 N N . GLN A 1 219 ? -22.910 9.691 3.791 1.00 69.94 219 GLN A N 1
ATOM 1642 C CA . GLN A 1 219 ? -23.711 8.499 4.103 1.00 69.94 219 GLN A CA 1
ATOM 1643 C C . GLN A 1 219 ? -23.542 7.468 2.973 1.00 69.94 219 GLN A C 1
ATOM 1645 O O . GLN A 1 219 ? -23.060 6.366 3.219 1.00 69.94 219 GLN A O 1
ATOM 1650 N N . ASP A 1 220 ? -23.775 7.899 1.732 1.00 71.31 220 ASP A N 1
ATOM 1651 C CA . ASP A 1 220 ? -23.698 7.106 0.492 1.00 71.31 220 ASP A CA 1
ATOM 1652 C C . ASP A 1 220 ? -22.265 6.951 -0.068 1.00 71.31 220 ASP A C 1
ATOM 1654 O O . ASP A 1 220 ? -22.062 6.616 -1.235 1.00 71.31 220 ASP A O 1
ATOM 1658 N N . GLY A 1 221 ? -21.252 7.240 0.756 1.00 70.44 221 GLY A N 1
ATOM 1659 C CA . GLY A 1 221 ? -19.834 7.095 0.413 1.00 70.44 221 GLY A CA 1
ATOM 1660 C C . GLY A 1 221 ? -19.364 5.638 0.357 1.00 70.44 221 GLY A C 1
ATOM 1661 O O . GLY A 1 221 ? -20.100 4.703 0.674 1.00 70.44 221 GLY A O 1
ATOM 1662 N N . LEU A 1 222 ? -18.090 5.429 0.027 1.00 74.06 222 LEU A N 1
ATOM 1663 C CA . LEU A 1 222 ? -17.496 4.100 -0.113 1.00 74.06 222 LEU A CA 1
ATOM 1664 C C . LEU A 1 222 ? -17.631 3.277 1.176 1.00 74.06 222 LEU A C 1
ATOM 1666 O O . LEU A 1 222 ? -17.447 3.766 2.293 1.00 74.06 222 LEU A O 1
ATOM 1670 N N . ARG A 1 223 ? -17.931 1.983 1.010 1.00 73.00 223 ARG A N 1
ATOM 1671 C CA . ARG A 1 223 ? -18.059 1.012 2.111 1.00 73.00 223 ARG A CA 1
ATOM 1672 C C . ARG A 1 223 ? -16.717 0.710 2.787 1.00 73.00 223 ARG A C 1
ATOM 1674 O O . ARG A 1 223 ? -16.687 0.448 3.987 1.00 73.00 223 ARG A O 1
ATOM 1681 N N . PHE A 1 224 ? -15.616 0.785 2.037 1.00 77.94 224 PHE A N 1
ATOM 1682 C CA . PHE A 1 224 ? -14.259 0.724 2.575 1.00 77.94 224 PHE A CA 1
ATOM 1683 C C . PHE A 1 224 ? -13.739 2.148 2.821 1.00 77.94 224 PHE A C 1
ATOM 1685 O O . PHE A 1 224 ? -13.849 3.017 1.963 1.00 77.94 224 PHE A O 1
ATOM 1692 N N . ARG A 1 225 ? -13.198 2.394 4.016 1.00 85.69 225 ARG A N 1
ATOM 1693 C CA . ARG A 1 225 ? -12.803 3.715 4.527 1.00 85.69 225 ARG A CA 1
ATOM 1694 C C . ARG A 1 225 ? -11.480 3.557 5.286 1.00 85.69 225 ARG A C 1
ATOM 1696 O O . ARG A 1 225 ? -11.501 3.383 6.506 1.00 85.69 225 ARG A O 1
ATOM 1703 N N . PRO A 1 226 ? -10.326 3.531 4.592 1.00 80.81 226 PRO A N 1
ATOM 1704 C CA . PRO A 1 226 ? -9.074 3.046 5.171 1.00 80.81 226 PRO A CA 1
ATOM 1705 C C . PRO A 1 226 ? -8.586 3.882 6.360 1.00 80.81 226 PRO A C 1
ATOM 1707 O O . PRO A 1 226 ? -8.018 3.317 7.292 1.00 80.81 226 PRO A O 1
ATOM 1710 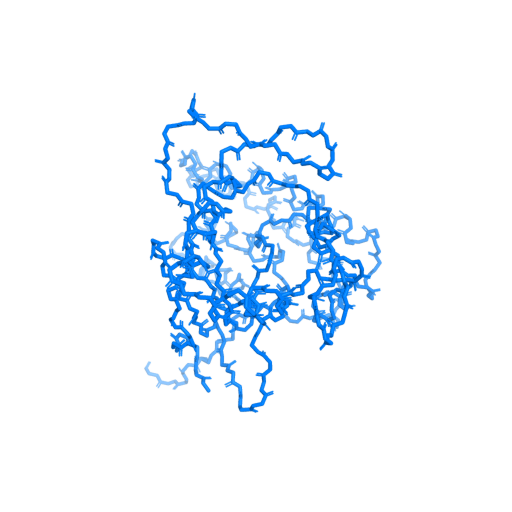N N . ASP A 1 227 ? -8.878 5.188 6.398 1.00 83.50 227 ASP A N 1
ATOM 1711 C CA . ASP A 1 227 ? -8.499 6.059 7.522 1.00 83.50 227 ASP A CA 1
ATOM 1712 C C . ASP A 1 227 ? -9.190 5.655 8.847 1.00 83.50 227 ASP A C 1
ATOM 1714 O O . ASP A 1 227 ? -8.673 5.923 9.932 1.00 83.50 227 ASP A O 1
ATOM 1718 N N . LEU A 1 228 ? -10.340 4.968 8.777 1.00 88.69 228 LEU A N 1
ATOM 1719 C CA . LEU A 1 228 ? -11.058 4.446 9.946 1.00 88.69 228 LEU A CA 1
ATOM 1720 C C . LEU A 1 228 ? -10.520 3.094 10.447 1.00 88.69 228 LEU A C 1
ATOM 1722 O O . LEU A 1 228 ? -10.774 2.736 11.598 1.00 88.69 228 LEU A O 1
ATOM 1726 N N . ALA A 1 229 ? -9.767 2.342 9.636 1.00 89.25 229 ALA A N 1
ATOM 1727 C CA . ALA A 1 229 ? -9.309 1.000 10.006 1.00 89.25 229 ALA A CA 1
ATOM 1728 C C . ALA A 1 229 ? -8.420 1.019 11.264 1.00 89.25 229 ALA A C 1
ATOM 1730 O O . ALA A 1 229 ? -8.662 0.264 12.208 1.00 89.25 229 ALA A O 1
ATOM 1731 N N . SER A 1 230 ? -7.451 1.937 11.324 1.00 87.88 230 SER A N 1
ATOM 1732 C CA . SER A 1 230 ? -6.525 2.069 12.458 1.00 87.88 230 SER A CA 1
ATOM 1733 C C . SER A 1 230 ? -7.236 2.439 13.763 1.00 87.88 230 SER A C 1
ATOM 1735 O O . SER A 1 230 ? -6.983 1.820 14.796 1.00 87.88 230 SER A O 1
ATOM 1737 N N . ILE A 1 231 ? -8.167 3.401 13.736 1.00 91.06 231 ILE A N 1
ATOM 1738 C CA . ILE A 1 231 ? -8.876 3.835 14.951 1.00 91.06 231 ILE A CA 1
ATOM 1739 C C . ILE A 1 231 ? -9.910 2.798 15.426 1.00 91.06 231 ILE A C 1
ATOM 1741 O O . ILE A 1 231 ? -10.082 2.616 16.631 1.00 91.06 231 ILE A O 1
ATOM 1745 N N . TYR A 1 232 ? -10.535 2.045 14.512 1.00 94.19 232 TYR A N 1
ATOM 1746 C CA . TYR A 1 232 ? -11.352 0.878 14.867 1.00 94.19 232 TYR A CA 1
ATOM 1747 C C . TYR A 1 232 ? -10.512 -0.260 15.475 1.00 94.19 232 TYR A C 1
ATOM 1749 O O . TYR A 1 232 ? -10.973 -0.923 16.405 1.00 94.19 232 TYR A O 1
ATOM 1757 N N . HIS A 1 233 ? -9.279 -0.477 15.004 1.00 91.25 233 HIS A N 1
ATOM 1758 C CA . HIS A 1 233 ? -8.381 -1.476 15.587 1.00 91.25 233 HIS A CA 1
ATOM 1759 C C . HIS A 1 233 ? -7.938 -1.076 17.003 1.00 91.25 233 HIS A C 1
ATOM 1761 O O . HIS A 1 233 ? -8.111 -1.866 17.930 1.00 91.25 233 HIS A O 1
ATOM 1767 N N . VAL A 1 234 ? -7.518 0.176 17.214 1.00 91.31 234 VAL A N 1
ATOM 1768 C CA . VAL A 1 234 ? -7.252 0.723 18.560 1.00 91.31 234 VAL A CA 1
ATOM 1769 C C . VAL A 1 234 ? -8.477 0.541 19.470 1.00 91.31 234 VAL A C 1
ATOM 1771 O O . VAL A 1 234 ? -8.361 0.040 20.585 1.00 91.31 234 VAL A O 1
ATOM 1774 N N . MET A 1 235 ? -9.686 0.834 18.981 1.00 93.44 235 MET A N 1
ATOM 1775 C CA . MET A 1 235 ? -10.931 0.620 19.732 1.00 93.44 235 MET A CA 1
ATOM 1776 C C . MET A 1 235 ? -11.191 -0.850 20.111 1.00 93.44 235 MET A C 1
ATOM 1778 O O . MET A 1 235 ? -11.802 -1.114 21.151 1.00 93.44 235 MET A O 1
ATOM 1782 N N . SER A 1 236 ? -10.703 -1.815 19.322 1.00 92.88 236 SER A N 1
ATOM 1783 C CA . SER A 1 236 ? -10.774 -3.238 19.677 1.00 92.88 236 SER A CA 1
ATOM 1784 C C . SER A 1 236 ? -9.889 -3.592 20.880 1.00 92.88 236 SER A C 1
ATOM 1786 O O . SER A 1 236 ? -10.337 -4.339 21.748 1.00 92.88 236 SER A O 1
ATOM 1788 N N . GLU A 1 237 ? -8.705 -2.982 21.007 1.00 90.44 237 GLU A N 1
ATOM 1789 C CA . GLU A 1 237 ? -7.797 -3.159 22.154 1.00 90.44 237 GLU A CA 1
ATOM 1790 C C . GLU A 1 237 ? -8.244 -2.420 23.426 1.00 90.44 237 GLU A C 1
ATOM 1792 O O . GLU A 1 237 ? -7.867 -2.804 24.536 1.00 90.44 237 GLU A O 1
ATOM 1797 N N . TYR A 1 238 ? -9.044 -1.359 23.279 1.00 90.00 238 TYR A N 1
ATOM 1798 C CA . TYR A 1 238 ? -9.698 -0.652 24.387 1.00 90.00 238 TYR A CA 1
ATOM 1799 C C . TYR A 1 238 ? -10.978 -1.353 24.887 1.00 90.00 238 TYR A C 1
ATOM 1801 O O . TYR A 1 238 ? -11.584 -0.905 25.865 1.00 90.00 238 TYR A O 1
ATOM 1809 N N . CYS A 1 239 ? -11.411 -2.443 24.246 1.00 88.94 239 CYS A N 1
ATOM 1810 C CA . CYS A 1 239 ? -12.512 -3.274 24.732 1.00 88.94 239 CYS A CA 1
ATOM 1811 C C . CYS A 1 239 ? -12.046 -4.329 25.747 1.00 88.94 239 CYS A C 1
ATOM 1813 O O . CYS A 1 239 ? -10.879 -4.701 25.809 1.00 88.94 239 CYS A O 1
ATOM 1815 N N . ASP A 1 240 ? -12.993 -4.820 26.546 1.00 84.62 240 ASP A N 1
ATOM 1816 C CA . ASP A 1 240 ? -12.752 -5.871 27.533 1.00 84.62 240 ASP A CA 1
ATOM 1817 C C . ASP A 1 240 ? -12.541 -7.232 26.828 1.00 84.62 240 ASP A C 1
ATOM 1819 O O . ASP A 1 240 ? -13.452 -7.658 26.103 1.00 84.62 240 ASP A O 1
ATOM 1823 N N . PRO A 1 241 ? -11.394 -7.923 27.023 1.00 83.19 241 PRO A N 1
ATOM 1824 C CA . PRO A 1 241 ? -11.099 -9.206 26.378 1.00 83.19 241 PRO A CA 1
ATOM 1825 C C . PRO A 1 241 ? -12.088 -10.332 26.699 1.00 83.19 241 PRO A C 1
ATOM 1827 O O . PRO A 1 241 ? -12.231 -11.253 25.900 1.00 83.19 241 PRO A O 1
ATOM 1830 N N . SER A 1 242 ? -12.806 -10.259 27.827 1.00 83.25 242 SER A N 1
ATOM 1831 C CA . SER A 1 242 ? -13.861 -11.226 28.170 1.00 83.25 242 SER A CA 1
ATOM 1832 C C . SER A 1 242 ? -15.113 -11.090 27.290 1.00 83.25 242 SER A C 1
ATOM 1834 O O . SER A 1 242 ? -15.996 -11.947 27.310 1.00 83.25 242 SER A O 1
ATOM 1836 N N . THR A 1 243 ? -15.209 -10.018 26.493 1.00 88.31 243 THR A N 1
ATOM 1837 C CA . THR A 1 243 ? -16.400 -9.679 25.711 1.00 88.31 243 THR A CA 1
ATOM 1838 C C . THR A 1 243 ? -16.162 -9.786 24.205 1.00 88.31 243 THR A C 1
ATOM 1840 O O . THR A 1 243 ? -15.146 -9.347 23.667 1.00 88.31 243 THR A O 1
ATOM 1843 N N . LYS A 1 244 ? -17.188 -10.221 23.461 1.00 89.25 244 LYS A N 1
ATOM 1844 C CA . LYS A 1 244 ? -17.186 -10.186 21.982 1.00 89.25 244 LYS A CA 1
ATOM 1845 C C . LYS A 1 244 ? -17.167 -8.755 21.394 1.00 89.25 244 LYS A C 1
ATOM 1847 O O . LYS A 1 244 ? -17.232 -8.598 20.176 1.00 89.25 244 LYS A O 1
ATOM 1852 N N . ALA A 1 245 ? -17.084 -7.701 22.216 1.00 89.94 245 ALA A N 1
ATOM 1853 C CA . ALA A 1 245 ? -17.050 -6.310 21.760 1.00 89.94 245 ALA A CA 1
ATOM 1854 C C . ALA A 1 245 ? -15.749 -5.968 21.015 1.00 89.94 245 ALA A C 1
ATOM 1856 O O . ALA A 1 245 ? -15.815 -5.331 19.964 1.00 89.94 245 ALA A O 1
ATOM 1857 N N . GLY A 1 246 ? -14.592 -6.441 21.499 1.00 88.50 246 GLY A N 1
ATOM 1858 C CA . GLY A 1 246 ? -13.309 -6.249 20.809 1.00 88.50 246 GLY A CA 1
ATOM 1859 C C . GLY A 1 246 ? -13.325 -6.878 19.414 1.00 88.50 246 GLY A C 1
ATOM 1860 O O . GLY A 1 246 ? -13.046 -6.206 18.425 1.00 88.50 246 GLY A O 1
ATOM 1861 N N . VAL A 1 247 ? -13.793 -8.127 19.314 1.00 90.19 247 VAL A N 1
ATOM 1862 C CA . VAL A 1 247 ? -13.940 -8.861 18.043 1.00 90.19 247 VAL A CA 1
ATOM 1863 C C . VAL A 1 247 ? -14.849 -8.123 17.049 1.00 90.19 247 VAL A C 1
ATOM 1865 O O . VAL A 1 247 ? -14.525 -8.047 15.865 1.00 90.19 247 VAL A O 1
ATOM 1868 N N . LYS A 1 248 ? -15.955 -7.515 17.510 1.00 92.44 248 LYS A N 1
ATOM 1869 C CA . LYS A 1 248 ? -16.830 -6.692 16.652 1.00 92.44 248 LYS A CA 1
ATOM 1870 C C . LYS A 1 248 ? -16.106 -5.461 16.089 1.00 92.44 248 LYS A C 1
ATOM 1872 O O . LYS A 1 248 ? -16.235 -5.187 14.897 1.00 92.44 248 LYS A O 1
ATOM 1877 N N . TRP A 1 249 ? -15.319 -4.749 16.899 1.00 93.00 249 TRP A N 1
ATOM 1878 C CA . TRP A 1 249 ? -14.516 -3.613 16.423 1.00 93.00 249 TRP A CA 1
ATOM 1879 C C . TRP A 1 249 ? -13.364 -4.041 15.505 1.00 93.00 249 TRP A C 1
ATOM 1881 O O . TRP A 1 249 ? -13.128 -3.377 14.500 1.00 93.00 249 TRP A O 1
ATOM 1891 N N . ALA A 1 250 ? -12.721 -5.182 15.766 1.00 91.25 250 ALA A N 1
ATOM 1892 C CA . ALA A 1 250 ? -11.700 -5.748 14.883 1.00 91.25 250 ALA A CA 1
ATOM 1893 C C . ALA A 1 250 ? -12.280 -6.151 13.511 1.00 91.25 250 ALA A C 1
ATOM 1895 O O . ALA A 1 250 ? -11.709 -5.800 12.478 1.00 91.25 250 ALA A O 1
ATOM 1896 N N . ARG A 1 251 ? -13.465 -6.785 13.465 1.00 91.06 251 ARG A N 1
ATOM 1897 C CA . ARG A 1 251 ? -14.174 -7.034 12.193 1.00 91.06 251 ARG A CA 1
ATOM 1898 C C . ARG A 1 251 ? -14.515 -5.711 11.488 1.00 91.06 251 ARG A C 1
ATOM 1900 O O . ARG A 1 251 ? -14.298 -5.604 10.285 1.00 91.06 251 ARG A O 1
ATOM 1907 N N . LYS A 1 252 ? -14.961 -4.676 12.219 1.00 91.38 252 LYS A N 1
ATOM 1908 C CA . LYS A 1 252 ? -15.221 -3.334 11.653 1.00 91.38 252 LYS A CA 1
ATOM 1909 C C . LYS A 1 252 ? -13.955 -2.688 11.065 1.00 91.38 252 LYS A C 1
ATOM 1911 O O . LYS A 1 252 ? -14.034 -2.083 10.000 1.00 91.38 252 LYS A O 1
ATOM 1916 N N . ALA A 1 253 ? -12.799 -2.844 11.715 1.00 90.75 253 ALA A N 1
ATOM 1917 C CA . ALA A 1 253 ? -11.498 -2.382 11.220 1.00 90.75 253 ALA A CA 1
ATOM 1918 C C . ALA A 1 253 ? -11.115 -3.048 9.890 1.00 90.75 253 ALA A C 1
ATOM 1920 O O . ALA A 1 253 ? -10.706 -2.368 8.950 1.00 90.75 253 ALA A O 1
ATOM 1921 N N . LEU A 1 254 ? -11.313 -4.364 9.790 1.00 88.62 254 LEU A N 1
ATOM 1922 C CA . LEU A 1 254 ? -11.027 -5.130 8.578 1.00 88.62 254 LEU A CA 1
ATOM 1923 C C . LEU A 1 254 ? -11.982 -4.759 7.428 1.00 88.62 254 LEU A C 1
ATOM 1925 O O . LEU A 1 254 ? -11.511 -4.510 6.320 1.00 88.62 254 LEU A O 1
ATOM 1929 N N . VAL A 1 255 ? -13.286 -4.593 7.689 1.00 89.00 255 VAL A N 1
ATOM 1930 C CA . VAL A 1 255 ? -14.243 -4.075 6.685 1.00 89.00 255 VAL A CA 1
ATOM 1931 C C . VAL A 1 255 ? -13.860 -2.663 6.223 1.00 89.00 255 VAL A C 1
ATOM 1933 O O . VAL A 1 255 ? -13.870 -2.382 5.026 1.00 89.00 255 VAL A O 1
ATOM 1936 N N . ALA A 1 256 ? -13.434 -1.783 7.134 1.00 88.00 256 ALA A N 1
ATOM 1937 C CA . ALA A 1 256 ? -12.951 -0.447 6.777 1.00 88.00 256 ALA A CA 1
ATOM 1938 C C . ALA A 1 256 ? -11.684 -0.482 5.898 1.00 88.00 256 ALA A C 1
ATOM 1940 O O . ALA A 1 256 ? -11.530 0.364 5.018 1.00 88.00 256 ALA A O 1
ATOM 1941 N N . ALA A 1 257 ? -10.819 -1.487 6.062 1.00 83.38 257 ALA A N 1
ATOM 1942 C CA . ALA A 1 257 ? -9.678 -1.740 5.180 1.00 83.38 257 ALA A CA 1
ATOM 1943 C C . ALA A 1 257 ? -10.055 -2.396 3.828 1.00 83.38 257 ALA A C 1
ATOM 1945 O O . ALA A 1 257 ? -9.179 -2.585 2.979 1.00 83.38 257 ALA A O 1
ATOM 1946 N N . GLY A 1 258 ? -11.334 -2.721 3.605 1.00 79.50 258 GLY A N 1
ATOM 1947 C CA . GLY A 1 258 ? -11.846 -3.365 2.390 1.00 79.50 258 GLY A CA 1
ATOM 1948 C C . GLY A 1 258 ? -11.843 -4.895 2.418 1.00 79.50 258 GLY A C 1
ATOM 1949 O O . GLY A 1 258 ? -11.809 -5.507 1.357 1.00 79.50 258 GLY A O 1
ATOM 1950 N N . ALA A 1 259 ? -11.846 -5.522 3.599 1.00 82.50 259 ALA A N 1
ATOM 1951 C CA . ALA A 1 259 ? -12.059 -6.962 3.717 1.00 82.50 259 ALA A CA 1
ATOM 1952 C C . ALA A 1 259 ? -13.559 -7.291 3.745 1.00 82.50 259 ALA A C 1
ATOM 1954 O O . ALA A 1 259 ? -14.280 -6.855 4.647 1.00 82.50 259 ALA A O 1
ATOM 1955 N N . ASP A 1 260 ? -14.009 -8.107 2.795 1.00 79.69 260 ASP A N 1
ATOM 1956 C CA . ASP A 1 260 ? -15.326 -8.731 2.844 1.00 79.69 260 ASP A CA 1
ATOM 1957 C C . ASP A 1 260 ? -15.284 -10.057 3.607 1.00 79.69 260 ASP A C 1
ATOM 1959 O O . ASP A 1 260 ? -14.346 -10.846 3.483 1.00 79.69 260 ASP A O 1
ATOM 1963 N N . PHE A 1 261 ? -16.318 -10.291 4.414 1.00 77.69 261 PHE A N 1
ATOM 1964 C CA . PHE A 1 261 ? -16.486 -11.511 5.192 1.00 77.69 261 PHE A CA 1
ATOM 1965 C C . PHE A 1 261 ? -17.628 -12.318 4.592 1.00 77.69 261 PHE A C 1
ATOM 1967 O O . PHE A 1 261 ? -18.788 -11.931 4.716 1.00 77.69 261 PHE A O 1
ATOM 1974 N N . VAL A 1 262 ? -17.298 -13.459 3.988 1.00 71.69 262 VAL A N 1
ATOM 1975 C CA . VAL A 1 262 ? -18.274 -14.533 3.799 1.00 71.69 262 VAL A CA 1
ATOM 1976 C C . VAL A 1 262 ? -18.453 -15.184 5.165 1.00 71.69 262 VAL A C 1
ATOM 1978 O O . VAL A 1 262 ? -17.594 -15.951 5.609 1.00 71.69 262 VAL A O 1
ATOM 1981 N N . ASP A 1 263 ? -19.529 -14.833 5.867 1.00 58.88 263 ASP A N 1
ATOM 1982 C CA . ASP A 1 263 ? -19.959 -15.623 7.015 1.00 58.88 263 ASP A CA 1
ATOM 1983 C C . ASP A 1 263 ? -20.339 -17.018 6.496 1.00 58.88 263 ASP A C 1
ATOM 1985 O O . ASP A 1 263 ? -21.127 -17.156 5.564 1.00 58.88 263 ASP A O 1
ATOM 1989 N N . ARG A 1 264 ? -19.701 -18.061 7.041 1.00 52.03 264 ARG A N 1
ATOM 1990 C CA . ARG A 1 264 ? -20.048 -19.447 6.716 1.00 52.03 264 ARG A CA 1
ATOM 1991 C C . ARG A 1 264 ? -21.311 -19.802 7.489 1.00 52.03 264 ARG A C 1
ATOM 1993 O O . ARG A 1 264 ? -21.236 -20.010 8.699 1.00 52.03 264 ARG A O 1
ATOM 2000 N N . ASP A 1 265 ? -22.441 -19.854 6.796 1.00 44.25 265 ASP A N 1
ATOM 2001 C CA . ASP A 1 265 ? -23.695 -20.332 7.370 1.00 44.25 265 ASP A CA 1
ATOM 2002 C C . ASP A 1 265 ? -23.557 -21.790 7.837 1.00 44.25 265 ASP A C 1
ATOM 2004 O O . ASP A 1 265 ? -23.176 -22.660 7.057 1.00 44.25 265 ASP A O 1
ATOM 2008 N N . GLY A 1 266 ? -23.899 -22.049 9.103 1.00 47.09 266 GLY A N 1
ATOM 2009 C CA . GLY A 1 266 ? -24.116 -23.393 9.653 1.00 47.09 266 GLY A CA 1
ATOM 2010 C C . GLY A 1 266 ? -22.877 -24.288 9.801 1.00 47.09 266 GLY A C 1
ATOM 2011 O O . GLY A 1 266 ? -22.552 -25.066 8.907 1.00 47.09 266 GLY A O 1
ATOM 2012 N N . GLY A 1 267 ? -22.263 -24.262 10.989 1.00 31.64 267 GLY A N 1
ATOM 2013 C CA . GLY A 1 267 ? -21.306 -25.265 11.474 1.00 31.64 267 GLY A CA 1
ATOM 2014 C C . GLY A 1 267 ? -21.390 -25.396 12.987 1.00 31.64 267 GLY A C 1
ATOM 2015 O O . GLY A 1 267 ? -21.204 -24.350 13.646 1.00 31.64 267 GLY A O 1
#

pLDDT: mean 75.55, std 15.37, range [30.92, 94.75]

InterPro domains:
  IPR001214 SET domain [PF00856] (95-133)
  IPR046341 SET domain superfamily [G3DSA:2.170.270.10] (35-164)
  IPR046341 SET domain superfamily [SSF82199] (89-162)
  IPR053209 Gramillin-biosynthesis-related methyltransferase [PTHR47643] (3-222)

Radius of gyration: 22.69 Å; chains: 1; bounding box: 57×46×64 Å

Sequence (267 aa):
MLAGDLVLVEKALAVATNLPADCALAYDLTSDTMADTSKSELITALAVRMMDDSSVASLIYSLHGGPRYPPSGDFASTAMRDRPLLPRPGLFLVASMRNRSCHPNALCMNVGDVMVVRARTAIAEGDEICISYVPSSSTQTVTDNILRQRAMTGCGCAICREAAHTDSNQVTKRYKLLDESMTKFSNPLQRSTAGQKARKDMKPSLEKVIKKVEATYTQDGLRFRPDLASIYHVMSEYCDPSTKAGVKWARKALVAAGADFVDRDGG

Foldseek 3Di:
DFAFAWDDKFFFPFKQDDDPQVPDWDQDPVVRDIDGRRVVRRVVSQVVSCVVPVVSVLVVLCDEQAAACARPDPDGHDDFDDDRDDSMDTHTRVVVPAAADLLFQKEWDDDPRMITIGGRGDADVPGGGHYHQDDNPDDPVRVVVSCVSSVHDDDPYQVSVQVVVADPVLSVVLVVLLVVVCVVQVVCVVVVVCDLVNLQVCLVVLVVSLVSNVVSHDPPGDQAAQSSLSSLQSSLVSDDPVDCRSVVSNVVSCSNSVDDDPDDPDD

Secondary structure (DSSP, 8-state):
--TT-EEEEEE-SEE-----GGG-EEEETTTTEEEETHHHHHHHHHHHHHHH-HHHHHHHHT---SSSS--SSSS--------PPPSS-EE-HHHHTPPB-SS-SEEEEEETTEEEEEESS---TT----B-SS-TT--HHHHHHHHHHTT-----SHHHHHHHHS-HHHHHHHHHHHHHHHHHHTHHHHTT---HHHHHHHHHHHHHHHHHHHTTS-TTS-S--HHHHHHHHHHHHTS-TTSTHHHHHHHHHHHHTT---------